Protein AF-A0A7I9VAV8-F1 (afdb_monomer_lite)

Structure (mmCIF, N/CA/C/O backbone):
data_AF-A0A7I9VAV8-F1
#
_entry.id   AF-A0A7I9VAV8-F1
#
loop_
_atom_site.group_PDB
_atom_site.id
_atom_site.type_symbol
_atom_site.label_atom_id
_atom_site.label_alt_id
_atom_site.label_comp_id
_atom_site.label_asym_id
_atom_site.label_entity_id
_atom_site.label_seq_id
_atom_site.pdbx_PDB_ins_code
_atom_site.Cartn_x
_atom_site.Cartn_y
_atom_site.Cartn_z
_atom_site.occupancy
_atom_site.B_iso_or_equiv
_atom_site.auth_seq_id
_atom_site.auth_comp_id
_atom_site.auth_asym_id
_atom_site.auth_atom_id
_atom_site.pdbx_PDB_model_num
ATOM 1 N N . MET A 1 1 ? 20.285 -33.488 -11.663 1.00 39.78 1 MET A N 1
ATOM 2 C CA . MET A 1 1 ? 19.456 -32.292 -11.913 1.00 39.78 1 MET A CA 1
ATOM 3 C C . MET A 1 1 ? 19.301 -31.573 -10.593 1.00 39.78 1 MET A C 1
ATOM 5 O O . MET A 1 1 ? 18.679 -32.117 -9.692 1.00 39.78 1 MET A O 1
ATOM 9 N N . LEU A 1 2 ? 19.959 -30.426 -10.446 1.00 40.22 2 LEU A N 1
ATOM 10 C CA . LEU A 1 2 ? 19.771 -29.548 -9.295 1.00 40.22 2 LEU A CA 1
ATOM 11 C C . LEU A 1 2 ? 18.326 -29.048 -9.349 1.00 40.22 2 LEU A C 1
ATOM 13 O O . LEU A 1 2 ? 17.912 -28.516 -10.379 1.00 40.22 2 LEU A O 1
ATOM 17 N N . GLY A 1 3 ? 17.548 -29.311 -8.298 1.00 41.34 3 GLY A N 1
ATOM 18 C CA . GLY A 1 3 ? 16.168 -28.849 -8.208 1.00 41.34 3 GLY A CA 1
ATOM 19 C C . GLY A 1 3 ? 16.139 -27.341 -8.406 1.00 41.34 3 GLY A C 1
ATOM 20 O O . GLY A 1 3 ? 16.830 -26.613 -7.695 1.00 41.34 3 GLY A O 1
ATOM 21 N N . VAL A 1 4 ? 15.397 -26.879 -9.412 1.00 50.69 4 VAL A N 1
ATOM 22 C CA . VAL A 1 4 ? 15.149 -25.452 -9.609 1.00 50.69 4 VAL A CA 1
ATOM 23 C C . VAL A 1 4 ? 14.494 -24.962 -8.326 1.00 50.69 4 VAL A C 1
ATOM 25 O O . VAL A 1 4 ? 13.396 -25.401 -7.984 1.00 50.69 4 VAL A O 1
ATOM 28 N N . ASN A 1 5 ? 15.208 -24.130 -7.571 1.00 52.41 5 ASN A N 1
ATOM 29 C CA . ASN A 1 5 ? 14.697 -23.571 -6.333 1.00 52.41 5 ASN A CA 1
ATOM 30 C C . ASN A 1 5 ? 13.561 -22.617 -6.716 1.00 52.41 5 ASN A C 1
ATOM 32 O O . ASN A 1 5 ? 13.795 -21.511 -7.194 1.00 52.41 5 ASN A O 1
ATOM 36 N N . ASN A 1 6 ? 12.330 -23.112 -6.623 1.00 68.94 6 ASN A N 1
ATOM 37 C CA . ASN A 1 6 ? 11.147 -22.505 -7.230 1.00 68.94 6 ASN A CA 1
ATOM 38 C C . ASN A 1 6 ? 10.521 -21.429 -6.321 1.00 68.94 6 ASN A C 1
ATOM 40 O O . ASN A 1 6 ? 9.315 -21.195 -6.383 1.00 68.94 6 ASN A O 1
ATOM 44 N N . THR A 1 7 ? 11.323 -20.819 -5.442 1.00 84.31 7 THR A N 1
ATOM 45 C CA . THR A 1 7 ? 10.867 -19.807 -4.486 1.00 84.31 7 THR A CA 1
ATOM 46 C C . THR A 1 7 ? 10.722 -18.457 -5.177 1.00 84.31 7 THR A C 1
ATOM 48 O O . THR A 1 7 ? 11.641 -17.953 -5.835 1.00 84.31 7 THR A O 1
ATOM 51 N N . ARG A 1 8 ? 9.540 -17.859 -5.046 1.00 89.88 8 ARG A N 1
ATOM 52 C CA . ARG A 1 8 ? 9.197 -16.574 -5.656 1.00 89.88 8 ARG A CA 1
ATOM 53 C C . ARG A 1 8 ? 9.474 -15.434 -4.677 1.00 89.88 8 ARG A C 1
ATOM 55 O O . ARG A 1 8 ? 9.148 -15.536 -3.497 1.00 89.88 8 ARG A O 1
ATOM 62 N N . ALA A 1 9 ? 10.071 -14.353 -5.178 1.00 93.19 9 ALA A N 1
ATOM 63 C CA . ALA A 1 9 ? 10.292 -13.139 -4.400 1.00 93.19 9 ALA A CA 1
ATOM 64 C C . ALA A 1 9 ? 8.966 -12.533 -3.925 1.00 93.19 9 ALA A C 1
ATOM 66 O O . ALA A 1 9 ? 7.959 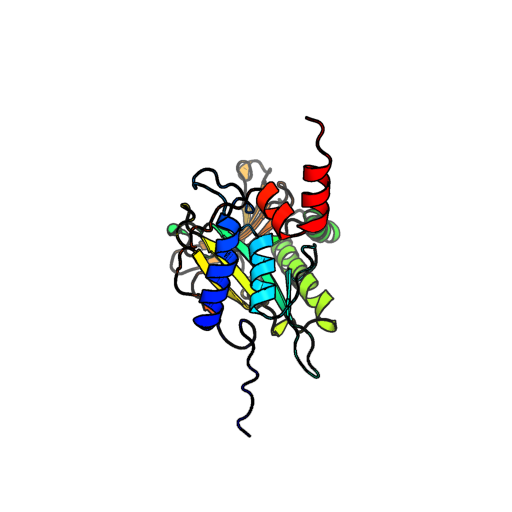-12.634 -4.628 1.00 93.19 9 ALA A O 1
ATOM 67 N N . VAL A 1 10 ? 8.985 -11.916 -2.742 1.00 94.12 10 VAL A N 1
ATOM 68 C CA . VAL A 1 10 ? 7.845 -11.356 -1.992 1.00 94.12 10 VAL A CA 1
ATOM 69 C C . VAL A 1 10 ? 6.824 -12.414 -1.530 1.00 94.12 10 VAL A C 1
ATOM 71 O O . VAL A 1 10 ? 6.307 -12.304 -0.426 1.00 94.12 10 VAL A O 1
ATOM 74 N N . ARG A 1 11 ? 6.588 -13.480 -2.302 1.00 94.31 11 ARG A N 1
ATOM 75 C CA . ARG A 1 11 ? 5.691 -14.592 -1.951 1.00 94.31 11 ARG A CA 1
ATOM 76 C C . ARG A 1 11 ? 6.291 -15.558 -0.925 1.00 94.31 11 ARG A C 1
ATOM 78 O O . ARG A 1 11 ? 5.737 -15.735 0.153 1.00 94.31 11 ARG A O 1
ATOM 85 N N . ASP A 1 12 ? 7.392 -16.216 -1.296 1.00 92.94 12 ASP A N 1
ATOM 86 C CA . ASP A 1 12 ? 7.994 -17.323 -0.533 1.00 92.94 12 ASP A CA 1
ATOM 87 C C . ASP A 1 12 ? 9.310 -16.910 0.148 1.00 92.94 12 ASP A C 1
ATOM 89 O O . ASP A 1 12 ? 9.839 -17.629 0.994 1.00 92.94 12 ASP A O 1
ATOM 93 N N . ARG A 1 13 ? 9.886 -15.781 -0.280 1.00 94.94 13 ARG A N 1
ATOM 94 C CA . ARG A 1 13 ? 11.134 -15.216 0.238 1.00 94.94 13 ARG A CA 1
ATOM 95 C C . ARG A 1 13 ? 11.182 -13.711 0.017 1.00 94.94 13 ARG A C 1
ATOM 97 O O . ARG A 1 13 ? 10.512 -13.179 -0.862 1.00 94.94 13 ARG A O 1
ATOM 104 N N . GLU A 1 14 ? 12.073 -13.056 0.738 1.00 96.12 14 GLU A N 1
ATOM 105 C CA . GLU A 1 14 ? 12.418 -11.647 0.565 1.00 96.12 14 GLU A CA 1
ATOM 106 C C . GLU A 1 14 ? 12.980 -11.355 -0.841 1.00 96.12 14 GLU A C 1
ATOM 108 O O . GLU A 1 14 ? 13.461 -12.260 -1.546 1.00 96.12 14 GLU A O 1
ATOM 113 N N . LEU A 1 15 ? 12.941 -10.080 -1.250 1.00 95.69 15 LEU A N 1
ATOM 114 C CA . LEU A 1 15 ? 13.676 -9.634 -2.436 1.00 95.69 15 LEU A CA 1
ATOM 115 C C . LEU A 1 15 ? 15.175 -9.779 -2.170 1.00 95.69 15 LEU A C 1
ATOM 117 O O . LEU A 1 15 ? 15.694 -9.315 -1.156 1.00 95.69 15 LEU A O 1
ATOM 121 N N . ASN A 1 16 ? 15.887 -10.403 -3.102 1.00 95.38 16 ASN A N 1
ATOM 122 C CA . ASN A 1 16 ? 17.339 -10.493 -3.015 1.00 95.38 16 ASN A CA 1
ATOM 123 C C . ASN A 1 16 ? 18.003 -9.171 -3.467 1.00 95.38 16 ASN A C 1
ATOM 125 O O . ASN A 1 16 ? 17.346 -8.328 -4.086 1.00 95.38 16 ASN A O 1
ATOM 129 N N . PRO A 1 17 ? 19.315 -8.979 -3.224 1.00 96.06 17 PRO A N 1
ATOM 130 C CA . PRO A 1 17 ? 20.002 -7.738 -3.589 1.00 96.06 17 PRO A CA 1
ATOM 131 C C . PRO A 1 17 ? 19.895 -7.361 -5.074 1.00 96.06 17 PRO A C 1
ATOM 133 O O . PRO A 1 17 ? 19.788 -6.185 -5.402 1.00 96.06 17 PRO A O 1
ATOM 136 N N . THR A 1 18 ? 19.878 -8.339 -5.985 1.00 96.50 18 THR A N 1
ATOM 137 C CA . THR A 1 18 ? 19.719 -8.081 -7.425 1.00 96.50 18 THR A CA 1
ATOM 138 C C . THR A 1 18 ? 18.311 -7.599 -7.768 1.00 96.50 18 THR A C 1
ATOM 140 O O . THR A 1 18 ? 18.150 -6.733 -8.622 1.00 96.50 18 THR A O 1
ATOM 143 N N . GLU A 1 19 ? 17.282 -8.146 -7.125 1.00 97.38 19 GLU A N 1
ATOM 144 C CA . GLU A 1 19 ? 15.891 -7.722 -7.316 1.00 97.38 19 GLU A CA 1
ATOM 145 C C . GLU A 1 19 ? 15.642 -6.329 -6.726 1.00 97.38 19 GLU A C 1
ATOM 147 O O . GLU A 1 19 ? 14.972 -5.519 -7.365 1.00 97.38 19 GLU A O 1
ATOM 152 N N . ILE A 1 20 ? 16.244 -6.021 -5.570 1.00 97.88 20 ILE A N 1
ATOM 153 C CA . ILE A 1 20 ? 16.234 -4.670 -4.991 1.00 97.88 20 ILE A CA 1
ATOM 154 C C . ILE A 1 20 ? 16.923 -3.683 -5.937 1.00 97.88 20 ILE A C 1
ATOM 156 O O . ILE A 1 20 ? 16.356 -2.636 -6.235 1.00 97.88 20 ILE A O 1
ATOM 160 N N . GLU A 1 21 ? 18.103 -4.022 -6.463 1.00 98.12 21 GLU A N 1
ATOM 161 C CA . GLU A 1 21 ? 18.827 -3.138 -7.382 1.00 98.12 21 GLU A CA 1
ATOM 16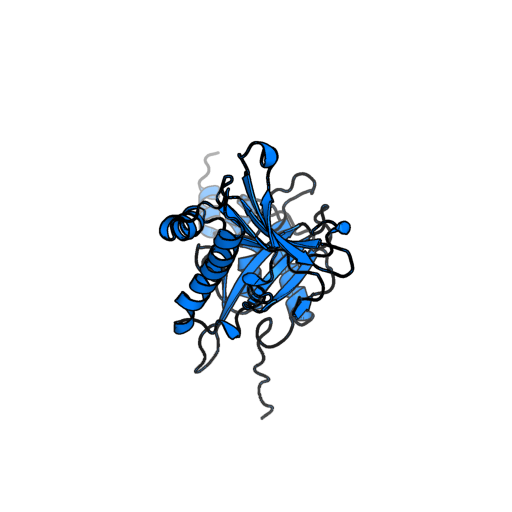2 C C . GLU A 1 21 ? 18.054 -2.910 -8.687 1.00 98.12 21 GLU A C 1
ATOM 164 O O . GLU A 1 21 ? 17.967 -1.784 -9.176 1.00 98.12 21 GLU A O 1
ATOM 169 N N . ARG A 1 22 ? 17.404 -3.949 -9.225 1.00 98.12 22 ARG A N 1
ATOM 170 C CA . ARG A 1 22 ? 16.496 -3.802 -10.373 1.00 98.12 22 ARG A CA 1
ATOM 171 C C . ARG A 1 22 ? 15.341 -2.864 -10.055 1.00 98.12 22 ARG A C 1
ATOM 173 O O . ARG A 1 22 ? 15.057 -1.978 -10.855 1.00 98.12 22 ARG A O 1
ATOM 180 N N . MET A 1 23 ? 14.694 -3.041 -8.904 1.00 98.06 23 MET A N 1
ATOM 181 C CA . MET A 1 23 ? 13.608 -2.165 -8.471 1.00 98.06 23 MET A CA 1
ATOM 182 C C . MET A 1 23 ? 14.087 -0.715 -8.349 1.00 98.06 23 MET A C 1
ATOM 184 O O . MET A 1 23 ? 13.435 0.181 -8.874 1.00 98.06 23 MET A O 1
ATOM 188 N N . ARG A 1 24 ? 15.252 -0.485 -7.735 1.00 98.38 24 ARG A N 1
ATOM 189 C CA . ARG A 1 24 ? 15.863 0.841 -7.579 1.00 98.38 24 ARG A CA 1
ATOM 190 C C . ARG A 1 24 ? 16.118 1.518 -8.924 1.00 98.38 24 ARG A C 1
ATOM 192 O O . ARG A 1 24 ? 15.703 2.659 -9.116 1.00 98.38 24 ARG A O 1
ATOM 199 N N . LEU A 1 25 ? 16.758 0.825 -9.865 1.00 98.31 25 LEU A N 1
ATOM 200 C CA . LEU A 1 25 ? 17.061 1.375 -11.191 1.00 98.31 25 LEU A CA 1
ATOM 201 C C . LEU A 1 25 ? 15.790 1.652 -12.002 1.00 98.31 25 LEU A C 1
ATOM 203 O O . LEU A 1 25 ? 15.677 2.711 -12.611 1.00 98.31 25 LEU A O 1
ATOM 207 N N . LEU A 1 26 ? 14.807 0.751 -11.955 1.00 98.25 26 LEU A N 1
ATOM 208 C CA . LEU A 1 26 ? 13.518 0.942 -12.621 1.00 98.25 26 LEU A CA 1
ATOM 209 C C . LEU A 1 26 ? 12.713 2.097 -12.005 1.00 98.25 26 LEU A C 1
ATOM 211 O O . LEU A 1 26 ? 12.140 2.896 -12.730 1.00 98.25 26 LEU A O 1
ATOM 215 N N . LEU A 1 27 ? 12.698 2.248 -10.678 1.00 98.12 27 LEU A N 1
ATOM 216 C CA . LEU A 1 27 ? 12.077 3.410 -10.027 1.00 98.12 27 LEU A CA 1
ATOM 217 C C . LEU A 1 27 ? 12.796 4.718 -10.391 1.00 98.12 27 LEU A C 1
ATOM 219 O O . LEU A 1 27 ? 12.162 5.768 -10.502 1.00 98.12 27 LEU A O 1
ATOM 223 N N . SER A 1 28 ? 14.111 4.658 -10.604 1.00 97.44 28 SER A N 1
ATOM 224 C CA . SER A 1 28 ? 14.921 5.822 -10.974 1.00 97.44 28 SER A CA 1
ATOM 225 C C . SER A 1 28 ? 14.573 6.363 -12.362 1.00 97.44 28 SER A C 1
ATOM 227 O O . SER A 1 28 ? 14.759 7.554 -12.600 1.00 97.44 28 SER A O 1
ATOM 229 N N . THR A 1 29 ? 13.997 5.555 -13.264 1.00 95.69 29 THR A N 1
ATOM 230 C CA . THR A 1 29 ? 13.600 6.044 -14.597 1.00 95.69 29 THR A CA 1
ATOM 231 C C . THR A 1 29 ? 12.517 7.113 -14.521 1.00 95.69 29 THR A C 1
ATOM 233 O O . THR A 1 29 ? 12.459 7.967 -15.391 1.00 95.69 29 THR A O 1
ATOM 236 N N . PHE A 1 30 ? 11.706 7.144 -13.458 1.00 95.25 30 PHE A N 1
ATOM 237 C CA . PHE A 1 30 ? 10.705 8.196 -13.245 1.00 95.25 30 PHE A CA 1
ATOM 238 C C . PHE A 1 30 ? 11.308 9.543 -12.833 1.00 95.25 30 PHE A C 1
ATOM 240 O O . PHE A 1 30 ? 10.568 10.514 -12.664 1.00 95.25 30 PHE A O 1
ATOM 247 N N . ARG A 1 31 ? 12.634 9.631 -12.672 1.00 93.94 31 ARG A N 1
ATOM 248 C CA . ARG A 1 31 ? 13.361 10.887 -12.441 1.00 93.94 31 ARG A CA 1
ATOM 249 C C . ARG A 1 31 ? 13.746 11.614 -13.736 1.00 93.94 31 ARG A C 1
ATOM 251 O O . ARG A 1 31 ? 14.297 12.705 -13.663 1.00 93.94 31 ARG A O 1
ATOM 258 N N . ASP A 1 32 ? 13.393 11.060 -14.898 1.00 91.12 32 ASP A N 1
ATOM 259 C CA . ASP A 1 32 ? 13.638 11.618 -16.240 1.00 91.12 32 ASP A CA 1
ATOM 260 C C . ASP A 1 32 ? 12.668 12.748 -16.657 1.00 91.12 32 ASP A C 1
ATOM 262 O O . ASP A 1 32 ? 12.706 13.206 -17.799 1.00 91.12 32 ASP A O 1
ATOM 266 N N . GLY A 1 33 ? 11.758 13.170 -15.772 1.00 88.75 33 GLY A N 1
ATOM 267 C CA . GLY A 1 33 ? 10.671 14.110 -16.064 1.00 88.75 33 GLY A CA 1
ATOM 268 C C . GLY A 1 33 ? 9.296 13.466 -16.293 1.00 88.75 33 GLY A C 1
ATOM 269 O O . GLY A 1 33 ? 8.306 14.194 -16.359 1.00 88.75 33 GLY A O 1
ATOM 270 N N . SER A 1 34 ? 9.201 12.134 -16.391 1.00 89.81 34 SER A N 1
ATOM 271 C CA . SER A 1 34 ? 7.931 11.407 -16.587 1.00 89.81 34 SER A CA 1
ATOM 272 C C . SER A 1 34 ? 7.167 11.077 -15.308 1.00 89.81 34 SER A C 1
ATOM 274 O O . SER A 1 34 ? 5.982 10.752 -15.374 1.00 89.81 34 SER A O 1
ATOM 276 N N . GLY A 1 35 ? 7.833 11.134 -14.155 1.00 93.25 35 GLY A N 1
ATOM 277 C CA . GLY A 1 35 ? 7.213 10.879 -12.860 1.00 93.25 35 GLY A CA 1
ATOM 278 C C . GLY A 1 35 ? 6.337 12.033 -12.361 1.00 93.25 35 GLY A C 1
ATOM 279 O O . GLY A 1 35 ? 6.141 13.055 -13.022 1.00 93.25 35 GLY A O 1
ATOM 280 N N . GLN A 1 36 ? 5.852 11.909 -11.127 1.00 94.62 36 GLN A N 1
ATOM 281 C CA . GLN A 1 36 ? 5.128 12.988 -10.461 1.00 94.62 36 GLN A CA 1
ATOM 282 C C . GLN A 1 36 ? 6.057 14.140 -10.070 1.00 94.62 36 GLN A C 1
ATOM 284 O O . GLN A 1 36 ? 7.207 13.945 -9.668 1.00 94.62 36 GLN A O 1
ATOM 289 N N . ARG A 1 37 ? 5.527 15.365 -10.126 1.00 93.12 37 ARG A N 1
ATOM 290 C CA . ARG A 1 37 ? 6.213 16.549 -9.598 1.00 93.12 37 ARG A CA 1
ATOM 291 C C . ARG A 1 37 ? 6.041 16.624 -8.089 1.00 93.12 37 ARG A C 1
ATOM 293 O O . ARG A 1 37 ? 4.919 16.693 -7.590 1.00 93.12 37 ARG A O 1
ATOM 300 N N . VAL A 1 38 ? 7.156 16.705 -7.375 1.00 91.44 38 VAL A N 1
ATOM 301 C CA . VAL A 1 38 ? 7.180 16.851 -5.918 1.00 91.44 38 VAL A CA 1
ATOM 302 C C . VAL A 1 38 ? 7.705 18.241 -5.577 1.00 91.44 38 VAL A C 1
ATOM 304 O O . VAL A 1 38 ? 8.780 18.631 -6.010 1.00 91.44 38 VAL A O 1
ATOM 307 N N . LYS A 1 39 ? 6.950 19.005 -4.778 1.00 85.75 39 LYS A N 1
ATOM 308 C CA . LYS A 1 39 ? 7.203 20.439 -4.523 1.00 85.75 39 LYS A CA 1
ATOM 309 C C . LYS A 1 39 ? 8.625 20.774 -4.037 1.00 85.75 39 LYS A C 1
ATOM 311 O O . LYS A 1 39 ? 9.091 21.880 -4.282 1.00 85.75 39 LYS A O 1
ATOM 316 N N . ASN A 1 40 ? 9.277 19.852 -3.330 1.00 83.50 40 ASN A N 1
ATOM 317 C CA . ASN A 1 40 ? 10.564 20.079 -2.661 1.00 83.50 40 ASN A CA 1
ATOM 318 C C . ASN A 1 40 ? 11.715 19.265 -3.272 1.00 83.50 40 ASN A C 1
ATOM 320 O O . ASN A 1 40 ? 12.732 19.065 -2.615 1.00 83.50 40 ASN A O 1
ATOM 324 N N . VAL A 1 41 ? 11.536 18.756 -4.488 1.00 86.88 41 VAL A N 1
ATOM 325 C CA . VAL A 1 41 ? 12.514 17.922 -5.185 1.00 86.88 41 VAL A CA 1
ATOM 326 C C . VAL A 1 41 ? 12.751 18.534 -6.554 1.00 86.88 41 VAL A C 1
ATOM 328 O O . VAL A 1 41 ? 11.798 18.929 -7.223 1.00 86.88 41 VAL A O 1
ATOM 331 N N . ASP A 1 42 ? 14.014 18.613 -6.965 1.00 84.38 42 ASP A N 1
ATOM 332 C CA . ASP A 1 42 ? 14.344 18.974 -8.339 1.00 84.38 42 ASP A CA 1
ATOM 333 C C . ASP A 1 42 ? 14.127 17.766 -9.266 1.00 84.38 42 ASP A C 1
ATOM 335 O O . ASP A 1 42 ? 14.627 16.666 -9.006 1.00 84.38 42 ASP A O 1
ATOM 339 N N . GLY A 1 43 ? 13.341 17.969 -10.322 1.00 86.31 43 GLY A N 1
ATOM 340 C CA . GLY A 1 43 ? 12.876 16.916 -11.223 1.00 86.31 43 GLY A CA 1
ATOM 341 C C . GLY A 1 43 ? 11.583 16.219 -10.777 1.00 86.31 43 GLY A C 1
ATOM 342 O O . GLY A 1 43 ? 10.732 16.782 -10.083 1.00 86.31 43 GLY A O 1
ATOM 343 N N . SER A 1 44 ? 11.402 14.988 -11.249 1.00 93.38 44 SER A N 1
ATOM 344 C CA . SER A 1 44 ? 10.240 14.144 -10.958 1.00 93.38 44 SER A CA 1
ATOM 345 C C . SER A 1 44 ? 10.615 12.943 -10.091 1.00 93.38 44 SER A C 1
ATOM 347 O O . SER A 1 44 ? 11.787 12.598 -9.955 1.00 93.38 44 SER A O 1
ATOM 349 N N . MET A 1 45 ? 9.611 12.310 -9.490 1.00 95.88 45 MET A N 1
ATOM 350 C CA . MET A 1 45 ? 9.748 11.108 -8.662 1.00 95.88 45 MET A CA 1
ATOM 351 C C . MET A 1 45 ? 8.741 10.038 -9.098 1.00 95.88 45 MET A C 1
ATOM 353 O O . MET A 1 45 ? 7.726 10.386 -9.705 1.00 95.88 45 MET A O 1
ATOM 357 N N . PRO A 1 46 ? 8.965 8.746 -8.796 1.00 96.31 46 PRO A N 1
ATOM 358 C CA . PRO A 1 46 ? 7.943 7.729 -9.018 1.00 96.31 46 PRO A CA 1
ATOM 359 C C . PRO A 1 46 ? 6.672 8.055 -8.226 1.00 96.31 46 PRO A C 1
ATOM 361 O O . PRO A 1 46 ? 6.727 8.597 -7.119 1.00 96.31 46 PRO A O 1
ATOM 364 N N . ASP A 1 47 ? 5.520 7.732 -8.800 1.00 95.25 47 ASP A N 1
ATOM 365 C CA . ASP A 1 47 ? 4.234 7.700 -8.109 1.00 95.25 47 ASP A CA 1
ATOM 366 C C . ASP A 1 47 ? 3.799 6.260 -7.819 1.00 95.25 47 ASP A C 1
ATOM 368 O O . ASP A 1 47 ? 4.556 5.307 -8.025 1.00 95.25 47 ASP A O 1
ATOM 372 N N . TYR A 1 48 ? 2.588 6.098 -7.285 1.00 93.50 48 TYR A N 1
ATOM 373 C CA . TYR A 1 48 ? 2.067 4.778 -6.937 1.00 93.50 48 TYR A CA 1
ATOM 374 C C . TYR A 1 48 ? 1.915 3.875 -8.174 1.00 93.50 48 TYR A C 1
ATOM 376 O O . TYR A 1 48 ? 2.259 2.700 -8.090 1.00 93.50 48 TYR A O 1
ATOM 384 N N . LEU A 1 49 ? 1.525 4.421 -9.335 1.00 95.00 49 LEU A N 1
ATOM 385 C CA . LEU A 1 49 ? 1.454 3.668 -10.595 1.00 95.00 49 LEU A CA 1
ATOM 386 C C . LEU A 1 49 ? 2.847 3.253 -11.075 1.00 95.00 49 LEU A C 1
ATOM 388 O O . LEU A 1 49 ? 3.052 2.123 -11.517 1.00 95.00 49 LEU A O 1
ATOM 392 N N . GLY A 1 50 ? 3.831 4.146 -10.955 1.00 96.38 50 GLY A N 1
ATOM 393 C CA . GLY A 1 50 ? 5.229 3.825 -11.206 1.00 96.38 50 GLY A CA 1
ATOM 394 C C . GLY A 1 50 ? 5.698 2.661 -10.337 1.00 96.38 50 GLY A C 1
ATOM 395 O O . GLY A 1 50 ? 6.296 1.715 -10.846 1.00 96.38 50 GLY A O 1
ATOM 396 N N . PHE A 1 51 ? 5.358 2.668 -9.048 1.00 97.31 51 PHE A N 1
ATOM 397 C CA . PHE A 1 51 ? 5.687 1.566 -8.149 1.00 97.31 51 PHE A CA 1
ATOM 398 C C . PHE A 1 51 ? 5.009 0.244 -8.549 1.00 97.31 51 PHE A C 1
ATOM 400 O O . PHE A 1 51 ? 5.674 -0.791 -8.580 1.00 97.31 51 PHE A O 1
ATOM 407 N N . GLU A 1 52 ? 3.729 0.260 -8.920 1.00 97.44 52 GLU A N 1
ATOM 408 C CA . GLU A 1 52 ? 3.014 -0.925 -9.420 1.00 97.44 52 GLU A CA 1
ATOM 409 C C . GLU A 1 52 ? 3.685 -1.524 -10.663 1.00 97.44 52 GLU A C 1
ATOM 411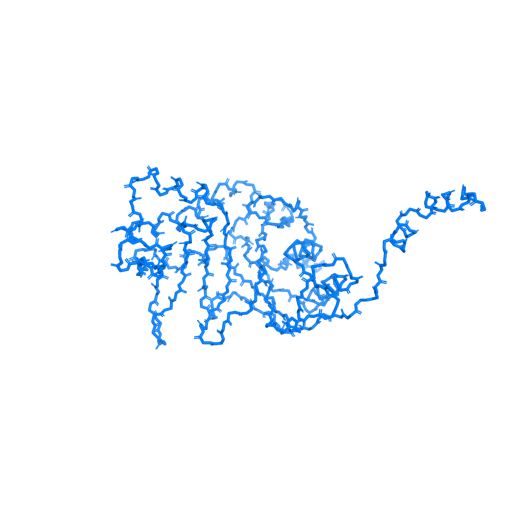 O O . GLU A 1 52 ? 3.963 -2.725 -10.704 1.00 97.44 52 GLU A O 1
ATOM 416 N N . ARG A 1 53 ? 4.015 -0.684 -11.654 1.00 97.50 53 ARG A N 1
ATOM 417 C CA . ARG A 1 53 ? 4.705 -1.102 -12.886 1.00 97.50 53 ARG A CA 1
ATOM 418 C C . ARG A 1 53 ? 6.041 -1.766 -12.588 1.00 97.50 53 ARG A C 1
ATOM 420 O O . ARG A 1 53 ? 6.335 -2.838 -13.117 1.00 97.50 53 ARG A O 1
ATOM 427 N N . VAL A 1 54 ? 6.848 -1.148 -11.727 1.00 98.06 54 VAL A N 1
ATOM 428 C CA . VAL A 1 54 ? 8.159 -1.693 -11.362 1.00 98.06 54 VAL A CA 1
ATOM 429 C C . VAL A 1 54 ? 8.017 -3.013 -10.615 1.00 98.06 54 VAL A C 1
ATOM 431 O O . VAL A 1 54 ? 8.723 -3.970 -10.938 1.00 98.06 54 VAL A O 1
ATOM 434 N N . THR A 1 55 ? 7.089 -3.102 -9.662 1.00 98.12 55 THR A N 1
ATOM 435 C CA . THR A 1 55 ? 6.816 -4.350 -8.943 1.00 98.12 55 THR A CA 1
ATOM 436 C C . THR A 1 55 ? 6.379 -5.456 -9.901 1.00 98.12 55 THR A C 1
ATOM 438 O O . THR A 1 55 ? 6.903 -6.567 -9.814 1.00 98.12 55 THR A O 1
ATOM 441 N N . ALA A 1 56 ? 5.506 -5.165 -10.870 1.00 97.62 56 ALA A N 1
ATOM 442 C CA . ALA 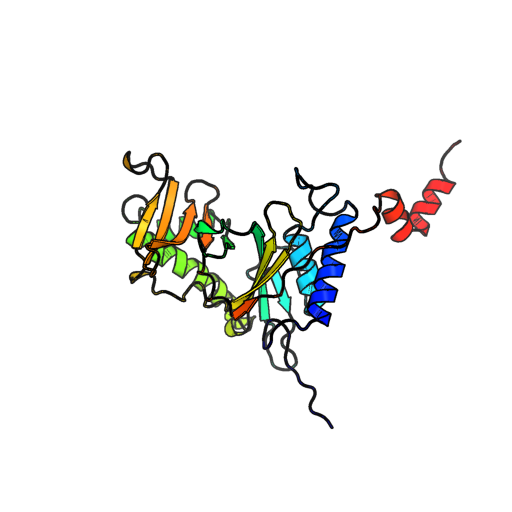A 1 56 ? 5.117 -6.130 -11.897 1.00 97.62 56 ALA A CA 1
ATOM 443 C C . ALA A 1 56 ? 6.328 -6.647 -12.688 1.00 97.62 56 ALA A C 1
ATOM 445 O O . ALA A 1 56 ? 6.500 -7.859 -12.813 1.00 97.62 56 ALA A O 1
ATOM 446 N N . ILE A 1 57 ? 7.217 -5.759 -13.145 1.00 97.50 57 ILE A N 1
ATOM 447 C CA . ILE A 1 57 ? 8.429 -6.146 -13.885 1.00 97.50 57 ILE A CA 1
ATOM 448 C C . ILE A 1 57 ? 9.343 -7.034 -13.030 1.00 97.50 57 ILE A C 1
ATOM 450 O O . ILE A 1 57 ? 9.783 -8.089 -13.488 1.00 97.50 57 ILE A O 1
ATOM 454 N N . VAL A 1 58 ? 9.624 -6.636 -11.785 1.00 97.44 58 VAL A N 1
ATOM 455 C CA . VAL A 1 58 ? 10.545 -7.366 -10.894 1.00 97.44 58 VAL A CA 1
ATOM 456 C C . VAL A 1 58 ? 10.015 -8.758 -10.553 1.00 97.44 58 VAL A C 1
ATOM 458 O O . VAL A 1 58 ? 10.793 -9.710 -10.488 1.00 97.44 58 VAL A O 1
ATOM 461 N N . LEU A 1 59 ? 8.700 -8.898 -10.385 1.00 96.06 59 LEU A N 1
ATOM 462 C CA . LEU A 1 59 ? 8.062 -10.174 -10.060 1.00 96.06 59 LEU A CA 1
ATOM 463 C C . LEU A 1 59 ? 7.727 -11.027 -11.295 1.00 96.06 59 LEU A C 1
ATOM 465 O O . LEU A 1 59 ? 7.265 -12.160 -11.145 1.00 96.06 59 LEU A O 1
ATOM 469 N N . GLY A 1 60 ? 7.957 -10.513 -12.510 1.00 95.75 60 GLY A N 1
ATOM 470 C CA . GLY A 1 60 ? 7.522 -11.161 -13.751 1.00 95.75 60 GLY A CA 1
ATOM 471 C C . GLY A 1 60 ? 5.997 -11.293 -13.842 1.00 95.75 60 GLY A C 1
ATOM 472 O O . GLY A 1 60 ? 5.492 -12.285 -14.366 1.00 95.75 60 GLY A O 1
ATOM 473 N N . GLY A 1 61 ? 5.282 -10.337 -13.254 1.00 95.19 61 GLY A N 1
ATOM 474 C CA . GLY A 1 61 ? 3.831 -10.233 -13.242 1.00 95.19 61 GLY A CA 1
ATOM 475 C C . GLY A 1 61 ? 3.307 -9.156 -14.187 1.00 95.19 61 GLY A C 1
ATOM 476 O O . GLY A 1 61 ? 4.014 -8.646 -15.056 1.00 95.19 61 GLY A O 1
ATOM 477 N N . THR A 1 62 ? 2.045 -8.796 -13.991 1.00 95.38 62 THR A N 1
ATOM 478 C CA . THR A 1 62 ? 1.341 -7.767 -14.761 1.00 95.38 62 THR A CA 1
ATOM 479 C C . THR A 1 62 ? 0.634 -6.796 -13.826 1.00 95.38 62 THR A C 1
ATOM 481 O O . THR A 1 62 ? 0.097 -7.208 -12.799 1.00 95.38 62 THR A O 1
ATOM 484 N N . THR A 1 63 ? 0.583 -5.525 -14.213 1.00 93.88 63 THR A N 1
ATOM 485 C CA . THR A 1 63 ? -0.350 -4.538 -13.659 1.00 93.88 63 THR A CA 1
ATOM 486 C C . THR A 1 63 ? -1.272 -4.071 -14.778 1.00 93.88 63 THR A C 1
ATOM 488 O O . THR A 1 63 ? -0.852 -3.964 -15.929 1.00 93.88 63 THR A O 1
ATOM 491 N N . ASN A 1 64 ? -2.531 -3.820 -14.432 1.00 78.69 64 ASN A N 1
ATOM 492 C CA . ASN A 1 64 ? -3.514 -3.231 -15.338 1.00 78.69 64 ASN A CA 1
ATOM 493 C C . ASN A 1 64 ? -3.834 -1.781 -14.954 1.00 78.69 64 ASN A C 1
ATOM 495 O O . ASN A 1 64 ? -4.777 -1.224 -15.513 1.00 78.69 64 ASN A O 1
ATOM 499 N N . GLU A 1 65 ? -3.134 -1.217 -13.957 1.00 81.00 65 GLU A N 1
ATOM 500 C CA . GLU A 1 65 ? -3.314 0.162 -13.469 1.00 81.00 65 GLU A CA 1
ATOM 501 C C . GLU A 1 65 ? -4.793 0.524 -13.259 1.00 81.00 65 GLU A C 1
ATOM 503 O O . GLU A 1 65 ? -5.298 1.574 -13.662 1.00 81.00 65 GLU A O 1
ATOM 508 N N . SER A 1 66 ? -5.538 -0.422 -12.695 1.00 74.88 66 SER A N 1
ATOM 509 C CA . SER A 1 66 ? -6.991 -0.369 -12.587 1.00 74.88 66 SER A CA 1
ATOM 510 C C . SER A 1 66 ? -7.433 -0.766 -11.188 1.00 74.88 66 SER A C 1
ATOM 512 O O . SER A 1 66 ? -6.662 -1.282 -10.388 1.00 74.88 66 SER A O 1
ATOM 514 N N . LYS A 1 67 ? -8.703 -0.499 -10.873 1.00 70.94 67 LYS A N 1
ATOM 515 C CA . LYS A 1 67 ? -9.274 -0.648 -9.525 1.00 70.94 67 LYS A CA 1
ATOM 516 C C . LYS A 1 67 ? -9.596 -2.105 -9.160 1.00 70.94 67 LYS A C 1
ATOM 518 O O . LYS A 1 67 ? -10.710 -2.394 -8.719 1.00 70.94 67 LYS A O 1
ATOM 523 N N . HIS A 1 68 ? -8.664 -3.021 -9.394 1.00 83.06 68 HIS A N 1
ATOM 524 C CA . HIS A 1 68 ? -8.767 -4.402 -8.931 1.00 83.06 68 HIS A CA 1
ATOM 525 C C . HIS A 1 68 ? -8.351 -4.522 -7.456 1.00 83.06 68 HIS A C 1
ATOM 527 O O . HIS A 1 68 ? -7.897 -3.559 -6.847 1.00 83.06 68 HIS A O 1
ATOM 533 N N . ILE A 1 69 ? -8.563 -5.700 -6.861 1.00 88.38 69 ILE A N 1
ATOM 534 C CA . ILE A 1 69 ? -8.176 -5.970 -5.465 1.00 88.38 69 ILE A CA 1
ATOM 535 C C . ILE A 1 69 ? -6.654 -5.984 -5.293 1.00 88.38 69 ILE A C 1
ATOM 537 O O . ILE A 1 69 ? -6.146 -5.522 -4.275 1.00 88.38 69 ILE A O 1
ATOM 541 N N . PHE A 1 70 ? -5.940 -6.501 -6.292 1.00 94.00 70 PHE A N 1
ATOM 542 C CA . PHE A 1 70 ? -4.486 -6.505 -6.336 1.00 94.00 70 PHE A CA 1
ATOM 543 C C . PHE A 1 70 ? -3.997 -5.589 -7.447 1.00 94.00 70 PHE A C 1
ATOM 545 O O . PHE A 1 70 ? -4.516 -5.631 -8.565 1.00 94.00 70 PHE A O 1
ATOM 552 N N . ASP A 1 71 ? -2.983 -4.798 -7.121 1.00 95.06 71 ASP A N 1
ATOM 553 C CA . ASP A 1 71 ? -2.396 -3.811 -8.021 1.00 95.06 71 ASP A CA 1
ATOM 554 C C . ASP A 1 71 ? -1.417 -4.489 -9.005 1.00 95.06 71 ASP A C 1
ATOM 556 O O . ASP A 1 71 ? -1.287 -4.096 -10.165 1.00 95.06 71 ASP A O 1
ATOM 560 N N . VAL A 1 72 ? -0.778 -5.580 -8.560 1.00 96.81 72 VAL A N 1
ATOM 561 C CA . VAL A 1 72 ? 0.069 -6.460 -9.375 1.00 96.81 72 VAL A CA 1
ATOM 562 C C . VAL A 1 72 ? -0.376 -7.909 -9.219 1.00 96.81 72 VAL A C 1
ATOM 564 O O . VAL A 1 72 ? -0.643 -8.380 -8.114 1.00 96.81 72 VAL A O 1
ATOM 567 N N . VAL A 1 73 ? -0.396 -8.640 -10.332 1.00 96.75 73 VAL A N 1
ATOM 568 C CA . VAL A 1 73 ? -0.664 -10.079 -10.378 1.00 96.75 73 VAL A CA 1
ATOM 569 C C . VAL A 1 73 ? 0.579 -10.809 -10.857 1.00 96.75 73 VAL A C 1
ATOM 571 O O . VAL A 1 73 ? 1.047 -10.578 -11.971 1.00 96.75 73 VAL A O 1
ATOM 574 N N . ALA A 1 74 ? 1.104 -11.709 -10.032 1.00 95.62 74 ALA A N 1
ATOM 575 C CA . ALA A 1 74 ? 2.257 -12.531 -10.368 1.00 95.62 74 ALA A CA 1
ATOM 576 C C . ALA A 1 74 ? 1.835 -13.990 -10.627 1.00 95.62 74 ALA A C 1
ATOM 578 O O . ALA A 1 74 ? 0.973 -14.535 -9.925 1.00 95.62 74 ALA A O 1
ATOM 579 N N . PRO A 1 75 ? 2.435 -14.664 -11.625 1.00 94.62 75 PRO A N 1
ATOM 580 C CA . PRO A 1 75 ? 2.073 -16.034 -11.959 1.00 94.62 75 PRO A CA 1
ATOM 581 C C . PRO A 1 75 ? 2.448 -17.001 -10.825 1.00 94.62 75 PRO A C 1
ATOM 583 O O . PRO A 1 75 ? 3.560 -16.964 -10.294 1.00 94.62 75 PRO A O 1
ATOM 586 N N . GLY A 1 76 ? 1.536 -17.917 -10.488 1.00 89.62 76 GLY A N 1
ATOM 587 C CA . GLY A 1 76 ? 1.772 -18.958 -9.479 1.00 89.62 76 GLY A CA 1
ATOM 588 C C . GLY A 1 76 ? 2.732 -20.058 -9.943 1.00 89.62 76 GLY A C 1
ATOM 589 O O . GLY A 1 76 ? 3.433 -20.660 -9.130 1.00 89.62 76 GLY A O 1
ATOM 590 N N . GLY A 1 77 ? 2.804 -20.286 -11.257 1.00 86.50 77 GLY A N 1
ATOM 591 C CA . GLY A 1 77 ? 3.475 -21.434 -11.868 1.00 86.50 77 GLY A CA 1
ATOM 592 C C . GLY A 1 77 ? 2.498 -22.575 -12.185 1.00 86.50 77 GLY A C 1
ATOM 593 O O . GLY A 1 77 ? 1.291 -22.408 -12.015 1.00 86.50 77 GLY A O 1
ATOM 594 N N . PRO A 1 78 ? 3.003 -23.723 -12.673 1.00 86.00 78 PRO A N 1
ATOM 595 C CA . PRO A 1 78 ? 2.168 -24.880 -12.984 1.00 86.00 78 PRO A CA 1
ATOM 596 C C . PRO A 1 78 ? 1.328 -25.310 -11.775 1.00 86.00 78 PRO A C 1
ATOM 598 O O . PRO A 1 78 ? 1.849 -25.390 -10.662 1.00 86.00 78 PRO A O 1
ATOM 601 N N . ASP A 1 79 ? 0.039 -25.553 -12.013 1.00 88.12 79 ASP A N 1
ATOM 602 C CA . ASP A 1 79 ? -0.940 -26.043 -11.031 1.00 88.12 79 ASP A CA 1
ATOM 603 C C . ASP A 1 79 ? -1.135 -25.158 -9.784 1.00 88.12 79 ASP A C 1
ATOM 605 O O . ASP A 1 79 ? -1.646 -25.614 -8.760 1.00 88.12 79 ASP A O 1
ATOM 609 N N . ARG A 1 80 ? -0.752 -23.876 -9.854 1.00 91.25 80 ARG A N 1
ATOM 610 C CA . ARG A 1 80 ? -0.951 -22.897 -8.778 1.00 91.25 80 ARG A CA 1
ATOM 611 C C . ARG A 1 80 ? -1.719 -21.688 -9.284 1.00 91.25 80 ARG A C 1
ATOM 613 O O . ARG A 1 80 ? -1.429 -21.166 -10.361 1.00 91.25 80 ARG A O 1
ATOM 620 N N . LEU A 1 81 ? -2.650 -21.205 -8.465 1.00 95.69 81 LEU A N 1
ATOM 621 C CA . LEU A 1 81 ? -3.289 -19.917 -8.709 1.00 95.69 81 LEU A CA 1
ATOM 622 C C . LEU A 1 81 ? -2.230 -18.799 -8.727 1.00 95.69 81 LEU A C 1
ATOM 624 O O . LEU A 1 81 ? -1.221 -18.892 -8.012 1.00 95.69 81 LEU A O 1
ATOM 628 N N . PRO A 1 82 ? -2.428 -17.744 -9.538 1.00 96.00 82 PRO A N 1
ATOM 629 C CA . PRO A 1 82 ? -1.641 -16.527 -9.407 1.00 96.00 82 PRO A CA 1
ATOM 630 C C . PRO A 1 82 ? -1.813 -15.932 -8.007 1.00 96.00 82 PRO A C 1
ATOM 632 O O . PRO A 1 82 ? -2.793 -16.198 -7.319 1.00 96.00 82 PRO A O 1
ATOM 635 N N . TRP A 1 83 ? -0.861 -15.113 -7.585 1.00 96.62 83 TRP A N 1
ATOM 636 C CA . TRP A 1 83 ? -0.926 -14.404 -6.310 1.00 96.62 83 TRP A CA 1
ATOM 637 C C . TRP A 1 83 ? -0.829 -12.903 -6.563 1.00 96.62 83 TRP A C 1
ATOM 639 O O . TRP A 1 83 ? -0.331 -12.456 -7.602 1.00 96.62 83 TRP A O 1
ATOM 649 N N . GLY A 1 84 ? -1.379 -12.135 -5.636 1.00 96.25 84 GLY A N 1
ATOM 650 C CA . GLY A 1 84 ? -1.514 -10.699 -5.756 1.00 96.25 84 GLY A CA 1
ATOM 651 C C . GLY A 1 84 ? -0.540 -9.931 -4.877 1.00 96.25 84 GLY A C 1
ATOM 652 O O . GLY A 1 84 ? -0.171 -10.368 -3.787 1.00 96.25 84 GLY A O 1
ATOM 653 N N . VAL A 1 85 ? -0.174 -8.739 -5.334 1.00 96.94 85 VAL A N 1
ATOM 654 C CA . VAL A 1 85 ? 0.491 -7.733 -4.511 1.00 96.94 85 VAL A CA 1
ATOM 655 C C . VAL A 1 85 ? -0.362 -6.481 -4.509 1.00 96.94 85 VAL A C 1
ATOM 657 O O . VAL A 1 85 ? -0.692 -5.951 -5.572 1.00 96.94 85 VAL A O 1
ATOM 660 N N . SER A 1 86 ? -0.717 -6.002 -3.319 1.00 95.81 86 SER A N 1
ATOM 661 C CA . SER A 1 86 ? -1.268 -4.663 -3.174 1.00 95.81 86 SER A CA 1
ATOM 662 C C . SER A 1 86 ? -0.148 -3.679 -2.846 1.00 95.81 86 SER A C 1
ATOM 664 O O . SER A 1 86 ? 0.433 -3.707 -1.758 1.00 95.81 86 SER A O 1
ATOM 666 N N . CYS A 1 87 ? 0.167 -2.823 -3.811 1.00 96.06 87 CYS A N 1
ATOM 667 C CA . CYS A 1 87 ? 1.208 -1.818 -3.712 1.00 96.06 87 CYS A CA 1
ATOM 668 C C . CYS A 1 87 ? 0.685 -0.586 -2.974 1.00 96.06 87 CYS A C 1
ATOM 670 O O . CYS A 1 87 ? -0.431 -0.110 -3.204 1.00 96.06 87 CYS A O 1
ATOM 672 N N . LYS A 1 88 ? 1.495 -0.054 -2.061 1.00 94.50 88 LYS A N 1
ATOM 673 C CA . LYS A 1 88 ? 1.173 1.149 -1.293 1.00 94.50 88 LYS A CA 1
ATOM 674 C C . LYS A 1 88 ? 2.384 2.065 -1.266 1.00 94.50 88 LYS A C 1
ATOM 676 O O . LYS A 1 88 ? 3.475 1.638 -0.914 1.00 94.50 88 LYS A O 1
ATOM 681 N N . MET A 1 89 ? 2.200 3.328 -1.630 1.00 94.38 89 MET A N 1
ATOM 682 C CA . MET A 1 89 ? 3.255 4.332 -1.530 1.00 94.38 89 MET A CA 1
ATOM 683 C C . MET A 1 89 ? 2.901 5.340 -0.443 1.00 94.38 89 MET A C 1
ATOM 685 O O . MET A 1 89 ? 1.763 5.804 -0.367 1.00 94.38 89 MET A O 1
ATOM 689 N N . ALA A 1 90 ? 3.868 5.659 0.410 1.00 91.75 90 ALA A N 1
ATOM 690 C CA . ALA A 1 90 ? 3.639 6.488 1.582 1.00 91.75 90 ALA A CA 1
ATOM 691 C C . ALA A 1 90 ? 4.889 7.270 1.986 1.00 91.75 90 ALA A C 1
ATOM 693 O O . ALA A 1 90 ? 6.000 6.748 1.955 1.00 91.75 90 ALA A O 1
ATOM 694 N N . SER A 1 91 ? 4.708 8.488 2.491 1.00 89.06 91 SER A N 1
ATOM 695 C CA . SER A 1 91 ? 5.758 9.103 3.302 1.00 89.06 91 SER A CA 1
ATOM 696 C C . SER A 1 91 ? 5.912 8.315 4.600 1.00 89.06 91 SER A C 1
ATOM 698 O O . SER A 1 91 ? 4.899 7.927 5.192 1.00 89.06 91 SER A O 1
ATOM 700 N N . GLU A 1 92 ? 7.138 8.153 5.091 1.00 84.00 92 GLU A N 1
ATOM 701 C CA . GLU A 1 92 ? 7.377 7.588 6.413 1.00 84.00 92 GLU A CA 1
ATOM 702 C C . GLU A 1 92 ? 6.523 8.311 7.460 1.00 84.00 92 GLU A C 1
ATOM 704 O O . GLU A 1 92 ? 6.473 9.549 7.528 1.00 84.00 92 GLU A O 1
ATOM 709 N N . ALA A 1 93 ? 5.837 7.519 8.287 1.00 72.88 93 ALA A N 1
ATOM 710 C CA . ALA A 1 93 ? 5.146 8.058 9.440 1.00 72.88 93 ALA A CA 1
ATOM 711 C C . ALA A 1 93 ? 6.169 8.753 10.352 1.00 72.88 93 ALA A C 1
ATOM 713 O O . ALA A 1 93 ? 7.363 8.443 10.344 1.00 72.88 93 ALA A O 1
ATOM 714 N N . SER A 1 94 ? 5.719 9.734 11.136 1.00 64.56 94 SER A N 1
ATOM 715 C CA . SER A 1 94 ? 6.630 10.445 12.033 1.00 64.56 94 SER A CA 1
ATOM 716 C C . SER A 1 94 ? 7.375 9.458 12.938 1.00 64.56 94 SER A C 1
ATOM 718 O O . SER A 1 94 ? 6.767 8.513 13.431 1.00 64.56 94 SER A O 1
ATOM 720 N N . ALA A 1 95 ? 8.648 9.713 13.250 1.00 61.56 95 ALA A N 1
ATOM 721 C CA . ALA A 1 95 ? 9.408 8.858 14.172 1.00 61.56 95 ALA A CA 1
ATOM 722 C C . ALA A 1 95 ? 8.701 8.643 15.531 1.00 61.56 95 ALA A C 1
ATOM 724 O O . ALA A 1 95 ? 8.940 7.648 16.203 1.00 61.56 95 ALA A O 1
ATOM 725 N N . LYS A 1 96 ? 7.793 9.554 15.912 1.00 62.09 96 LYS A N 1
ATOM 726 C CA . LYS A 1 96 ? 6.988 9.480 17.136 1.00 62.09 96 LYS A CA 1
ATOM 727 C C . LYS A 1 96 ? 5.872 8.431 17.108 1.00 62.09 96 LYS A C 1
ATOM 729 O O . LYS A 1 96 ? 5.408 8.061 18.174 1.00 62.09 96 LYS A O 1
ATOM 734 N N . SER A 1 97 ? 5.403 7.996 15.938 1.00 72.12 97 SER A N 1
ATOM 735 C CA . SER A 1 97 ? 4.241 7.100 15.841 1.00 72.12 97 SER A CA 1
ATOM 736 C C . SER A 1 97 ? 4.602 5.612 15.823 1.00 72.12 97 SER A C 1
ATOM 738 O O . SER A 1 97 ? 3.706 4.792 15.964 1.00 72.12 97 SER A O 1
ATOM 740 N N . ASN A 1 98 ? 5.888 5.268 15.660 1.00 85.62 98 ASN A N 1
ATOM 741 C CA . ASN A 1 98 ? 6.422 3.896 15.609 1.00 85.62 98 ASN A CA 1
ATOM 742 C C . ASN A 1 98 ? 5.574 2.888 14.798 1.00 85.62 98 ASN A C 1
ATOM 744 O O . ASN A 1 98 ? 5.455 1.713 15.142 1.00 85.62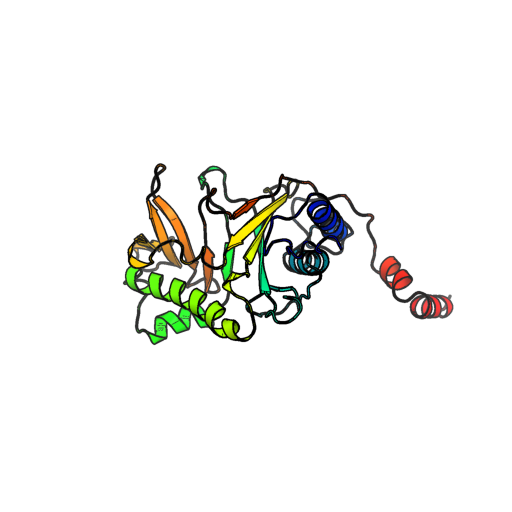 98 ASN A O 1
ATOM 748 N N . CYS A 1 99 ? 4.979 3.356 13.704 1.00 90.88 99 CYS A N 1
ATOM 749 C CA . CYS A 1 99 ? 4.117 2.574 12.830 1.00 90.88 99 CYS A CA 1
ATOM 750 C C . CYS A 1 99 ? 4.484 2.811 11.368 1.00 90.88 99 CYS A C 1
ATOM 752 O O . CYS A 1 99 ? 5.100 3.824 11.018 1.00 90.88 99 CYS A O 1
ATOM 754 N N . TRP A 1 100 ? 4.083 1.878 10.517 1.00 93.12 100 TRP A N 1
ATOM 755 C CA . TRP A 1 100 ? 3.998 2.100 9.082 1.00 93.12 100 TRP A CA 1
ATOM 756 C C . TRP A 1 100 ? 2.660 2.745 8.727 1.00 93.12 100 TRP A C 1
ATOM 758 O O . TRP A 1 100 ? 1.772 2.885 9.568 1.00 93.12 100 TRP A O 1
ATOM 768 N N . PHE A 1 101 ? 2.517 3.164 7.474 1.00 92.81 101 PHE A N 1
ATOM 769 C CA . PHE A 1 101 ? 1.308 3.811 6.985 1.00 92.81 101 PHE A CA 1
ATOM 770 C C . PHE A 1 101 ? 0.830 3.163 5.686 1.00 92.81 101 PHE A C 1
ATOM 772 O O . PHE A 1 101 ? 1.591 3.067 4.726 1.00 92.81 101 PHE A O 1
ATOM 779 N N . MET A 1 102 ? -0.444 2.769 5.651 1.00 92.50 102 MET A N 1
ATOM 780 C CA . MET A 1 102 ? -1.127 2.286 4.453 1.00 92.50 102 MET A CA 1
ATOM 781 C C . MET A 1 102 ? -2.488 2.963 4.288 1.00 92.50 102 MET A C 1
ATOM 783 O O . MET A 1 102 ? -3.317 2.943 5.197 1.00 92.50 102 MET A O 1
ATOM 787 N N . GLU A 1 103 ? -2.763 3.492 3.098 1.00 91.31 103 GLU A N 1
ATOM 788 C CA . GLU A 1 103 ? -4.133 3.790 2.668 1.00 91.31 103 GLU A CA 1
ATOM 789 C C . GLU A 1 103 ? -4.706 2.547 1.977 1.00 91.31 103 GLU A C 1
ATOM 791 O O . GLU A 1 103 ? -4.332 2.219 0.854 1.00 91.31 103 GLU A O 1
ATOM 796 N N . LEU A 1 104 ? -5.580 1.813 2.667 1.00 89.44 104 LEU A N 1
ATOM 797 C CA . LEU A 1 104 ? -6.127 0.546 2.171 1.00 89.44 104 LEU A CA 1
ATOM 798 C C . LEU A 1 104 ? -7.227 0.752 1.132 1.00 89.44 104 LEU A C 1
ATOM 800 O O . LEU A 1 104 ? -7.401 -0.073 0.241 1.00 89.44 104 LEU A O 1
ATOM 804 N N . SER A 1 105 ? -8.002 1.827 1.261 1.00 84.38 105 SER A N 1
ATOM 805 C CA . SER A 1 105 ? -9.088 2.121 0.332 1.00 84.38 105 SER A CA 1
ATOM 806 C C . SER A 1 105 ? -9.443 3.595 0.336 1.00 84.38 105 SER A C 1
ATOM 808 O O . SER A 1 105 ? -9.439 4.240 1.381 1.00 84.38 105 SER A O 1
ATOM 810 N N . ASN A 1 106 ? -9.851 4.088 -0.827 1.00 79.94 106 ASN A N 1
ATOM 811 C CA . ASN A 1 106 ? -10.486 5.388 -1.019 1.00 79.94 106 ASN A CA 1
ATOM 812 C C . ASN A 1 106 ? -11.941 5.252 -1.511 1.00 79.94 106 ASN A C 1
ATOM 814 O O . ASN A 1 106 ? -12.511 6.197 -2.057 1.00 79.94 106 ASN A O 1
ATOM 818 N N . SER A 1 107 ? -12.558 4.072 -1.358 1.00 75.44 107 SER A N 1
ATOM 819 C CA . SER A 1 107 ? -13.928 3.845 -1.818 1.00 75.44 107 SER A CA 1
ATOM 820 C C . SER A 1 107 ? -14.954 4.121 -0.723 1.00 75.44 107 SER A C 1
ATOM 822 O O . SER A 1 107 ? -15.486 3.201 -0.092 1.00 75.44 107 SER A O 1
ATOM 824 N N . ALA A 1 108 ? -15.291 5.405 -0.550 1.00 77.06 108 ALA A N 1
ATOM 825 C CA . ALA A 1 108 ? -16.364 5.838 0.350 1.00 77.06 108 ALA A CA 1
ATOM 826 C C . ALA A 1 108 ? -17.647 5.041 0.163 1.00 77.06 108 ALA A C 1
ATOM 828 O O . ALA A 1 108 ? -18.253 4.609 1.135 1.00 77.06 108 ALA A O 1
ATOM 829 N N . LYS A 1 109 ? -18.042 4.808 -1.093 1.00 82.12 109 LYS A N 1
ATOM 830 C CA . LYS A 1 109 ? -19.311 4.155 -1.403 1.00 82.12 109 LYS A CA 1
ATOM 831 C C . LYS A 1 109 ? -19.409 2.771 -0.762 1.00 82.12 109 LYS A C 1
ATOM 833 O O . LYS A 1 109 ? -20.439 2.472 -0.174 1.00 82.12 109 LYS A O 1
ATOM 838 N N . TYR A 1 110 ? -18.368 1.941 -0.856 1.00 85.62 110 TYR A N 1
ATOM 839 C CA . TYR A 1 110 ? -18.430 0.578 -0.317 1.00 85.62 110 TYR A CA 1
ATOM 840 C C . TYR A 1 110 ? -18.378 0.555 1.208 1.00 85.62 110 TYR A C 1
ATOM 842 O O . TYR A 1 110 ? -19.159 -0.166 1.824 1.00 85.62 110 TYR A O 1
ATOM 850 N N . LEU A 1 111 ? -17.500 1.355 1.817 1.00 91.00 111 LEU A N 1
ATOM 851 C CA . LEU A 1 111 ? -17.341 1.381 3.273 1.00 91.00 111 LEU A CA 1
ATOM 852 C C . LEU A 1 111 ? -18.553 2.012 3.966 1.00 91.00 111 LEU A C 1
ATOM 854 O O . LEU A 1 111 ? -19.088 1.436 4.911 1.00 91.00 111 LEU A O 1
ATOM 858 N N . THR A 1 112 ? -19.042 3.142 3.450 1.00 89.06 112 THR A N 1
ATOM 859 C CA . THR A 1 112 ? -20.252 3.794 3.962 1.00 89.06 112 THR A CA 1
ATOM 860 C C . THR A 1 112 ? -21.468 2.887 3.795 1.00 89.06 112 THR A C 1
ATOM 862 O O . THR A 1 112 ? -22.166 2.639 4.774 1.00 89.06 112 THR A O 1
ATOM 865 N N . ALA A 1 113 ? -21.675 2.297 2.610 1.00 90.50 113 ALA A N 1
ATOM 866 C CA . ALA A 1 113 ? -22.796 1.381 2.394 1.00 90.50 113 ALA A CA 1
ATOM 867 C C . ALA A 1 113 ? -22.723 0.148 3.309 1.00 90.50 113 ALA A C 1
ATOM 869 O O . ALA A 1 113 ? -23.749 -0.317 3.795 1.00 90.50 113 ALA A O 1
ATOM 870 N N . ALA A 1 114 ? -21.528 -0.384 3.587 1.00 92.94 114 ALA A N 1
ATOM 871 C CA . ALA A 1 114 ? -21.370 -1.524 4.488 1.00 92.94 114 ALA A CA 1
ATOM 872 C C . ALA A 1 114 ? -21.820 -1.219 5.928 1.00 92.94 114 ALA A C 1
ATOM 874 O O . ALA A 1 114 ? -22.334 -2.117 6.604 1.00 92.94 114 ALA A O 1
ATOM 875 N N . ILE A 1 115 ? -21.627 0.021 6.386 1.00 93.62 115 ILE A N 1
ATOM 876 C CA . ILE A 1 115 ? -22.070 0.506 7.698 1.00 93.62 115 ILE A CA 1
ATOM 877 C C . ILE A 1 115 ? -23.578 0.789 7.683 1.00 93.62 115 ILE A C 1
ATOM 879 O O . ILE A 1 115 ? -24.307 0.267 8.528 1.00 93.62 115 ILE A O 1
ATOM 883 N N . GLU A 1 116 ? -24.059 1.542 6.692 1.00 92.25 116 GLU A N 1
ATOM 884 C CA . GLU A 1 116 ? -25.471 1.928 6.561 1.00 92.25 116 GLU A CA 1
ATOM 885 C C . GLU A 1 116 ? -26.394 0.713 6.403 1.00 92.25 116 GLU A C 1
ATOM 887 O O . GLU A 1 116 ? -27.422 0.630 7.072 1.00 92.25 116 GLU A O 1
ATOM 892 N N . ASN A 1 117 ? -25.995 -0.287 5.609 1.00 94.81 117 ASN A N 1
ATOM 893 C CA . ASN A 1 117 ? -26.764 -1.522 5.414 1.00 94.81 117 ASN A CA 1
ATOM 894 C C . ASN A 1 117 ? -26.933 -2.346 6.700 1.00 94.81 117 ASN A C 1
ATOM 896 O O . ASN A 1 117 ? -27.785 -3.230 6.757 1.00 94.81 117 ASN A O 1
ATOM 900 N N . ARG A 1 118 ? -26.121 -2.081 7.730 1.00 96.06 118 ARG A N 1
ATOM 901 C CA . ARG A 1 118 ? -26.231 -2.704 9.056 1.00 96.06 118 ARG A CA 1
ATOM 902 C C . ARG A 1 118 ? -26.949 -1.812 10.072 1.00 96.06 118 ARG A C 1
ATOM 904 O O . ARG A 1 118 ? -27.031 -2.183 11.239 1.00 96.06 118 ARG A O 1
ATOM 911 N N . GLY A 1 119 ? -27.463 -0.655 9.647 1.00 96.25 119 GLY A N 1
ATOM 912 C CA . GLY A 1 119 ? -28.184 0.288 10.503 1.00 96.25 119 GLY A CA 1
ATOM 913 C C . GLY A 1 119 ? -27.322 0.903 11.607 1.00 96.25 119 GLY A C 1
ATOM 914 O O . GLY A 1 119 ? -27.848 1.276 12.652 1.00 96.25 119 GLY A O 1
ATOM 915 N N . VAL A 1 120 ? -26.001 0.967 11.413 1.00 96.56 120 VAL A N 1
ATOM 916 C CA . VAL A 1 120 ? -25.065 1.504 12.409 1.00 96.56 120 VAL A CA 1
ATOM 917 C C . VAL A 1 120 ? -24.820 2.985 12.143 1.00 96.56 120 VAL A C 1
ATOM 919 O O . VAL A 1 120 ? -24.360 3.353 11.064 1.00 96.56 120 VAL A O 1
ATOM 922 N N . ASP A 1 121 ? -25.053 3.832 13.147 1.00 95.62 121 ASP A N 1
ATOM 923 C CA . ASP A 1 121 ? -24.522 5.196 13.143 1.00 95.62 121 ASP A CA 1
ATOM 924 C C . ASP A 1 121 ? -23.125 5.194 13.765 1.00 95.62 121 ASP A C 1
ATOM 926 O O . ASP A 1 121 ? -22.945 5.062 14.976 1.00 95.62 121 ASP A O 1
ATOM 930 N N . TRP A 1 122 ? -22.114 5.335 12.915 1.00 94.75 122 TRP A N 1
ATOM 931 C CA . TRP A 1 122 ? -20.715 5.336 13.329 1.00 94.75 122 TRP A CA 1
ATOM 932 C C . TRP A 1 122 ? -20.358 6.505 14.256 1.00 94.75 122 TRP A C 1
ATOM 934 O O . TRP A 1 122 ? -19.359 6.415 14.964 1.00 94.75 122 TRP A O 1
ATOM 944 N N . ARG A 1 123 ? -21.153 7.588 14.268 1.00 95.06 123 ARG A N 1
ATOM 945 C CA . ARG A 1 123 ? -20.911 8.764 15.123 1.00 95.06 123 ARG A CA 1
ATOM 946 C C . ARG A 1 123 ? -21.177 8.473 16.593 1.00 95.06 123 ARG A C 1
ATOM 948 O O . ARG A 1 123 ? -20.531 9.051 17.459 1.00 95.06 123 ARG A O 1
ATOM 955 N N . THR A 1 124 ? -22.134 7.593 16.862 1.00 95.56 124 THR A N 1
ATOM 956 C CA . THR A 1 124 ? -22.575 7.244 18.218 1.00 95.56 124 THR A CA 1
ATOM 957 C C . THR A 1 124 ? -22.216 5.815 18.603 1.00 95.56 124 THR A C 1
ATOM 959 O O . THR A 1 124 ? -22.338 5.455 19.768 1.00 95.56 124 THR A O 1
ATOM 962 N N . SER A 1 125 ? -21.821 4.984 17.636 1.00 96.50 125 SER A N 1
ATOM 963 C CA . SER A 1 125 ? -21.466 3.579 17.853 1.00 96.50 125 SER A CA 1
ATOM 964 C C . SER A 1 125 ? -20.197 3.173 17.084 1.00 96.50 125 SER A C 1
ATOM 966 O O . SER A 1 125 ? -20.252 2.278 16.225 1.00 96.50 125 SER A O 1
ATOM 968 N N . PRO A 1 126 ? -19.044 3.829 17.332 1.00 97.12 126 PRO A N 1
ATOM 969 C CA . PRO A 1 126 ? -17.778 3.481 16.685 1.00 97.12 126 PRO A CA 1
ATOM 970 C C . PRO A 1 126 ? -17.359 2.023 16.943 1.00 97.12 126 PRO A C 1
ATOM 972 O O . PRO A 1 126 ? -16.819 1.384 16.042 1.00 97.12 126 PRO A O 1
ATOM 975 N N . GLU A 1 127 ? -17.691 1.458 18.105 1.00 97.62 127 GLU A N 1
ATOM 976 C CA . GLU A 1 127 ? -17.443 0.060 18.484 1.00 97.62 127 GLU A CA 1
ATOM 977 C C . GLU A 1 127 ? -18.181 -0.954 17.604 1.00 97.62 127 GLU A C 1
ATOM 979 O O . GLU A 1 127 ? -17.738 -2.090 17.450 1.00 97.62 127 GLU A O 1
ATOM 984 N N . LYS A 1 128 ? -19.286 -0.540 16.973 1.00 97.75 128 LYS A N 1
ATOM 985 C CA . LYS A 1 128 ? -19.997 -1.349 15.972 1.00 97.75 128 LYS A CA 1
ATOM 986 C C . LYS A 1 128 ? -19.485 -1.079 14.562 1.00 97.75 128 LYS A C 1
ATOM 988 O O . LYS A 1 128 ? -19.426 -1.999 13.748 1.00 97.75 128 LYS A O 1
ATOM 993 N N . ALA A 1 129 ? -19.114 0.166 14.260 1.00 96.81 129 ALA A N 1
ATOM 994 C CA . ALA A 1 129 ? -18.606 0.552 12.945 1.00 96.81 129 ALA A CA 1
ATOM 995 C C . ALA A 1 129 ? -17.231 -0.068 12.644 1.00 96.81 129 ALA A C 1
ATOM 997 O O . ALA A 1 129 ? -17.000 -0.542 11.533 1.00 96.81 129 ALA A O 1
ATOM 998 N N . GLY A 1 130 ? -16.338 -0.120 13.631 1.00 96.62 130 GLY A N 1
ATOM 999 C CA . GLY A 1 130 ? -14.992 -0.674 13.502 1.00 96.62 130 GLY A CA 1
ATOM 1000 C C . GLY A 1 130 ? -14.936 -2.101 12.942 1.00 96.62 130 GLY A C 1
ATOM 1001 O O . GLY A 1 130 ? -14.360 -2.310 11.870 1.00 96.62 130 GLY A O 1
ATOM 1002 N N . PRO A 1 131 ? -15.594 -3.087 13.583 1.00 97.06 131 PRO A N 1
ATOM 1003 C CA . PRO A 1 131 ? -15.663 -4.458 13.075 1.00 97.06 131 PRO A CA 1
ATOM 1004 C C . PRO A 1 131 ? -16.241 -4.567 11.658 1.00 97.06 131 PRO A C 1
ATOM 1006 O O . PRO A 1 131 ? -15.818 -5.421 10.878 1.00 97.06 131 PRO A O 1
ATOM 1009 N N . ILE A 1 132 ? -17.173 -3.681 11.289 1.00 96.50 132 ILE A N 1
ATOM 1010 C CA . ILE A 1 132 ? -17.737 -3.626 9.935 1.00 96.50 132 ILE A CA 1
ATOM 1011 C C . ILE A 1 132 ? -16.681 -3.191 8.916 1.00 96.50 132 ILE A C 1
ATOM 1013 O O . ILE A 1 132 ? -16.589 -3.796 7.846 1.00 96.50 132 ILE A O 1
ATOM 1017 N N . LEU A 1 133 ? -15.881 -2.171 9.237 1.00 95.25 133 LEU A N 1
ATOM 1018 C CA . LEU A 1 133 ? -14.803 -1.688 8.372 1.00 95.25 133 LEU A CA 1
ATOM 1019 C C . LEU A 1 133 ? -13.769 -2.792 8.128 1.00 95.25 133 LEU A C 1
ATOM 1021 O O . LEU A 1 133 ? -13.481 -3.115 6.975 1.00 95.25 133 LEU A O 1
ATOM 1025 N N . VAL A 1 134 ? -13.289 -3.434 9.199 1.00 95.25 134 VAL A N 1
ATOM 1026 C CA . VAL A 1 134 ? -12.315 -4.535 9.107 1.00 95.25 134 VAL A CA 1
ATOM 1027 C C . VAL A 1 134 ? -12.891 -5.713 8.313 1.00 95.25 134 VAL A C 1
ATOM 1029 O O . VAL A 1 134 ? -12.252 -6.223 7.392 1.00 95.25 134 VAL A O 1
ATOM 1032 N N . GLY A 1 135 ? -14.133 -6.114 8.604 1.00 94.69 135 GLY A N 1
ATOM 1033 C CA . GLY A 1 135 ? -14.811 -7.193 7.884 1.00 94.69 135 GLY A CA 1
ATOM 1034 C C . GLY A 1 135 ? -15.071 -6.883 6.406 1.00 94.69 135 GLY A C 1
ATOM 1035 O O . GLY A 1 135 ? -15.115 -7.800 5.587 1.00 94.69 135 GLY A O 1
ATOM 1036 N N . THR A 1 136 ? -15.211 -5.607 6.041 1.00 93.62 136 THR A N 1
ATOM 1037 C CA . THR A 1 136 ? -15.373 -5.184 4.641 1.00 93.62 136 THR A CA 1
ATOM 1038 C C . THR A 1 136 ? -14.068 -5.320 3.861 1.00 93.62 136 THR A C 1
ATOM 1040 O O . THR A 1 136 ? -14.091 -5.810 2.739 1.00 93.62 136 THR A O 1
ATOM 1043 N N . VAL A 1 137 ? -12.923 -4.975 4.458 1.00 92.12 137 VAL A N 1
ATOM 1044 C CA . VAL A 1 137 ? -11.613 -5.235 3.832 1.00 92.12 137 VAL A CA 1
ATOM 1045 C C . VAL A 1 137 ? -11.399 -6.739 3.648 1.00 92.12 137 VAL A C 1
ATOM 1047 O O . VAL A 1 137 ? -10.999 -7.175 2.570 1.00 92.12 137 VAL A O 1
ATOM 1050 N N . LYS A 1 138 ? -11.751 -7.549 4.659 1.00 92.00 138 LYS A N 1
ATOM 1051 C CA . LYS A 1 138 ? -11.671 -9.015 4.565 1.00 92.00 138 LYS A CA 1
ATOM 1052 C C . LYS A 1 138 ? -12.455 -9.557 3.376 1.00 92.00 138 LYS A C 1
ATOM 1054 O O . LYS A 1 138 ? -11.953 -10.390 2.625 1.00 92.00 138 LYS A O 1
ATOM 1059 N N . SER A 1 139 ? -13.696 -9.098 3.211 1.00 92.81 139 SER A N 1
ATOM 1060 C CA . SER A 1 139 ? -14.590 -9.638 2.187 1.00 92.81 139 SER A CA 1
ATOM 1061 C C . SER A 1 139 ? -14.092 -9.374 0.768 1.00 92.81 139 SER A C 1
ATOM 1063 O O . SER A 1 139 ? -14.369 -10.178 -0.117 1.00 92.81 139 SER A O 1
ATOM 1065 N N . TRP A 1 140 ? -13.320 -8.306 0.549 1.00 91.75 140 TRP A N 1
ATOM 1066 C CA . TRP A 1 140 ? -12.689 -8.033 -0.740 1.00 91.75 140 TRP A CA 1
ATOM 1067 C C . TRP A 1 140 ? -11.639 -9.081 -1.112 1.00 91.75 140 TRP A C 1
ATOM 1069 O O . TRP A 1 140 ? -11.644 -9.561 -2.243 1.00 91.75 140 TRP A O 1
ATOM 1079 N N . HIS A 1 141 ? -10.784 -9.484 -0.168 1.00 92.00 141 HIS A N 1
ATOM 1080 C CA . HIS A 1 141 ? -9.802 -10.545 -0.410 1.00 92.00 141 HIS A CA 1
ATOM 1081 C C . HIS A 1 141 ? -10.482 -11.910 -0.564 1.00 92.00 141 HIS A C 1
ATOM 1083 O O . HIS A 1 141 ? -10.157 -12.670 -1.473 1.00 92.00 141 HIS A O 1
ATOM 1089 N N . GLU A 1 142 ? -11.485 -12.207 0.267 1.00 93.44 142 GLU A N 1
ATOM 1090 C CA . GLU A 1 142 ? -12.245 -13.458 0.159 1.00 93.44 142 GLU A CA 1
ATOM 1091 C C . GLU A 1 142 ? -12.987 -13.582 -1.178 1.00 93.44 142 GLU A C 1
ATOM 1093 O O . GLU A 1 142 ? -13.063 -14.673 -1.744 1.00 93.44 142 GLU A O 1
ATOM 1098 N N . ALA A 1 143 ? -13.488 -12.469 -1.725 1.00 93.81 143 ALA A N 1
ATOM 1099 C CA . ALA A 1 143 ? -14.195 -12.459 -3.004 1.00 93.81 143 ALA A CA 1
ATOM 1100 C C . ALA A 1 143 ? -13.328 -12.943 -4.177 1.00 93.81 143 ALA A C 1
ATOM 1102 O O . ALA A 1 143 ? -13.869 -13.481 -5.140 1.00 93.81 143 ALA A O 1
ATOM 1103 N N . VAL A 1 144 ? -12.002 -12.794 -4.087 1.00 93.81 144 VAL A N 1
ATOM 1104 C CA . VAL A 1 144 ? -11.059 -13.159 -5.155 1.00 93.81 144 VAL A CA 1
ATOM 1105 C C . VAL A 1 144 ? -10.292 -14.459 -4.878 1.00 93.81 144 VAL A C 1
ATOM 1107 O O . VAL A 1 144 ? -9.525 -14.912 -5.724 1.00 93.81 144 VAL A O 1
ATOM 1110 N N . ARG A 1 145 ? -10.532 -15.131 -3.743 1.00 95.38 145 ARG A N 1
ATOM 1111 C CA . ARG A 1 145 ? -9.804 -16.349 -3.320 1.00 95.38 145 ARG A CA 1
ATOM 1112 C C . ARG A 1 145 ? -9.948 -17.545 -4.274 1.00 95.38 145 ARG A C 1
ATOM 1114 O O . ARG A 1 145 ? -9.148 -18.471 -4.239 1.00 95.38 145 ARG A O 1
ATOM 1121 N N . ARG A 1 146 ? -10.968 -17.550 -5.137 1.00 95.62 146 ARG A N 1
ATOM 1122 C CA . ARG A 1 146 ? -11.121 -18.572 -6.192 1.00 95.62 146 ARG A CA 1
ATOM 1123 C C . ARG A 1 146 ? -10.169 -18.376 -7.368 1.00 95.62 146 ARG A C 1
ATOM 1125 O O . ARG A 1 146 ? -9.859 -19.341 -8.056 1.00 95.62 146 ARG A O 1
ATOM 1132 N N . GLU A 1 147 ? -9.751 -17.140 -7.604 1.00 95.31 147 GLU A N 1
ATOM 1133 C CA . GLU A 1 147 ? -8.922 -16.743 -8.743 1.00 95.31 147 GLU A CA 1
ATOM 1134 C C . GLU A 1 147 ? -7.464 -16.521 -8.323 1.00 95.31 147 GLU A C 1
ATOM 1136 O O . GLU A 1 147 ? -6.565 -16.646 -9.151 1.00 95.31 147 GLU A O 1
ATOM 1141 N N . PHE A 1 148 ? -7.229 -16.249 -7.036 1.00 96.38 148 PHE A N 1
ATOM 1142 C CA . PHE A 1 148 ? -5.920 -15.920 -6.486 1.00 96.38 148 PHE A CA 1
ATOM 1143 C C . PHE A 1 148 ? -5.576 -16.743 -5.244 1.00 96.38 148 PHE A C 1
ATOM 1145 O O . PHE A 1 148 ? -6.420 -17.005 -4.388 1.00 96.38 148 PHE A O 1
ATOM 1152 N N . ASP A 1 149 ? -4.292 -17.061 -5.104 1.00 96.69 149 ASP A N 1
ATOM 1153 C CA . ASP A 1 149 ? -3.674 -17.537 -3.869 1.00 96.69 149 ASP A CA 1
ATOM 1154 C C . ASP A 1 149 ? -3.528 -16.356 -2.890 1.00 96.69 149 ASP A C 1
ATOM 1156 O O . ASP A 1 149 ? -2.494 -15.688 -2.812 1.00 96.69 149 ASP A O 1
ATOM 1160 N N . VAL A 1 150 ? -4.626 -16.036 -2.199 1.00 96.19 150 VAL A N 1
ATOM 1161 C CA . VAL A 1 150 ? -4.718 -14.898 -1.266 1.00 96.19 150 VAL A CA 1
ATOM 1162 C C . VAL A 1 150 ? -3.771 -15.059 -0.078 1.00 96.19 150 VAL A C 1
ATOM 1164 O O . VAL A 1 150 ? -3.224 -14.067 0.393 1.00 96.19 150 VAL A O 1
ATOM 1167 N N . ASP A 1 151 ? -3.526 -16.288 0.376 1.00 95.00 151 ASP A N 1
ATOM 1168 C CA . ASP A 1 151 ? -2.646 -16.543 1.523 1.00 95.00 151 ASP A CA 1
ATOM 1169 C C . ASP A 1 151 ? -1.173 -16.303 1.164 1.00 95.00 151 ASP A C 1
ATOM 1171 O O . ASP A 1 151 ? -0.385 -15.860 1.996 1.00 95.00 151 ASP A O 1
ATOM 1175 N N . ALA A 1 152 ? -0.807 -16.528 -0.101 1.00 95.75 152 ALA A N 1
ATOM 1176 C CA . ALA A 1 152 ? 0.508 -16.182 -0.628 1.00 95.75 152 ALA A CA 1
ATOM 1177 C C . ALA A 1 152 ? 0.612 -14.720 -1.110 1.00 95.75 152 ALA A C 1
ATOM 1179 O O . ALA A 1 152 ? 1.696 -14.273 -1.492 1.00 95.75 152 ALA A O 1
ATOM 1180 N N . SER A 1 153 ? -0.502 -13.982 -1.123 1.00 97.25 153 SER A N 1
ATOM 1181 C CA . SER A 1 153 ? -0.550 -12.577 -1.535 1.00 97.25 153 SER A CA 1
ATOM 1182 C C . SER A 1 153 ? 0.042 -11.655 -0.467 1.00 97.25 153 SER A C 1
ATOM 1184 O O . SER A 1 153 ? 0.167 -12.043 0.696 1.00 97.25 153 SER A O 1
ATOM 1186 N N . LYS A 1 154 ? 0.435 -10.434 -0.850 1.00 97.44 154 LYS A N 1
ATOM 1187 C CA . LYS A 1 154 ? 1.128 -9.497 0.052 1.00 97.44 154 LYS A CA 1
ATOM 1188 C C . LYS A 1 154 ? 0.663 -8.055 -0.103 1.00 97.44 154 LYS A C 1
ATOM 1190 O O . LYS A 1 154 ? 0.321 -7.613 -1.200 1.00 97.44 154 LYS A O 1
ATOM 1195 N N . TYR A 1 155 ? 0.778 -7.287 0.974 1.00 97.38 155 TYR A N 1
ATOM 1196 C CA . TYR A 1 155 ? 0.957 -5.842 0.874 1.00 97.38 155 TYR A CA 1
ATOM 1197 C C . TYR A 1 155 ? 2.440 -5.541 0.672 1.00 97.38 155 TYR A C 1
ATOM 1199 O O . TYR A 1 155 ? 3.278 -6.059 1.410 1.00 97.38 155 TYR A O 1
ATOM 1207 N N . LEU A 1 156 ? 2.763 -4.686 -0.297 1.00 97.62 156 LEU A N 1
ATOM 1208 C CA . LEU A 1 156 ? 4.120 -4.196 -0.515 1.00 97.62 156 LEU A CA 1
ATOM 1209 C C . LEU A 1 156 ? 4.115 -2.672 -0.454 1.00 97.62 156 LEU A C 1
ATOM 1211 O O . LEU A 1 156 ? 3.432 -2.007 -1.232 1.00 97.62 156 LEU A O 1
ATOM 1215 N N . LEU A 1 157 ? 4.855 -2.117 0.495 1.00 97.25 157 LEU A N 1
ATOM 1216 C CA . LEU A 1 157 ? 4.954 -0.684 0.714 1.00 97.25 157 LEU A CA 1
ATOM 1217 C C . LEU A 1 157 ? 6.261 -0.174 0.123 1.00 97.25 157 LEU A C 1
ATOM 1219 O O . LEU A 1 157 ? 7.313 -0.742 0.396 1.00 97.25 157 LEU A O 1
ATOM 1223 N N . LEU A 1 158 ? 6.194 0.934 -0.606 1.00 97.62 158 LEU A N 1
ATOM 1224 C CA . LEU A 1 158 ? 7.333 1.792 -0.899 1.00 97.62 158 LEU A CA 1
ATOM 1225 C C . LEU A 1 158 ? 7.203 3.042 -0.033 1.00 97.62 158 LEU A C 1
ATOM 1227 O O . LEU A 1 158 ? 6.378 3.921 -0.305 1.00 97.62 158 LEU A O 1
ATOM 1231 N N . THR A 1 159 ? 7.996 3.113 1.029 1.00 96.00 159 THR A N 1
ATOM 1232 C CA . THR A 1 159 ? 8.040 4.293 1.891 1.00 96.00 159 THR A CA 1
ATOM 1233 C C . THR A 1 159 ? 9.185 5.203 1.507 1.00 96.00 159 THR A C 1
ATOM 1235 O O . THR A 1 159 ? 10.237 4.719 1.097 1.00 96.00 159 THR A O 1
ATOM 1238 N N . HIS A 1 160 ? 9.007 6.506 1.688 1.00 95.25 160 HIS A N 1
ATOM 1239 C CA . HIS A 1 160 ? 10.066 7.485 1.472 1.00 95.25 160 HIS A CA 1
ATOM 1240 C C . HIS A 1 160 ? 10.134 8.501 2.611 1.00 95.25 160 HIS A C 1
ATOM 1242 O O . HIS A 1 160 ? 9.126 8.812 3.255 1.00 95.25 160 HIS A O 1
ATOM 1248 N N . ASP A 1 161 ? 11.311 9.062 2.857 1.00 93.12 161 ASP A N 1
ATOM 1249 C CA . ASP A 1 161 ? 11.450 10.160 3.804 1.00 93.12 161 ASP A CA 1
ATOM 1250 C C . ASP A 1 161 ? 10.774 11.447 3.280 1.00 93.12 161 ASP A C 1
ATOM 1252 O O . ASP A 1 161 ? 10.381 11.572 2.115 1.00 93.12 161 ASP A O 1
ATOM 1256 N N . LYS A 1 162 ? 10.604 12.450 4.149 1.00 90.12 162 LYS A N 1
ATOM 1257 C CA . LYS A 1 162 ? 9.923 13.704 3.768 1.00 90.12 162 LYS A CA 1
ATOM 1258 C C . LYS A 1 162 ? 10.657 14.482 2.673 1.00 90.12 162 LYS A C 1
ATOM 1260 O O . LYS A 1 162 ? 10.020 15.285 1.990 1.00 90.12 162 LYS A O 1
ATOM 1265 N N . ALA A 1 163 ? 11.968 14.277 2.543 1.00 91.44 163 ALA A N 1
ATOM 1266 C CA . ALA A 1 163 ? 12.789 14.910 1.521 1.00 91.44 163 ALA A CA 1
ATOM 1267 C C . ALA A 1 163 ? 12.820 14.125 0.200 1.00 91.44 163 ALA A C 1
ATOM 1269 O O . ALA A 1 163 ? 13.392 14.637 -0.758 1.00 91.44 163 ALA A O 1
ATOM 1270 N N . TRP A 1 164 ? 12.194 12.939 0.130 1.00 93.88 164 TRP A N 1
ATOM 1271 C CA . TRP A 1 164 ? 12.228 12.046 -1.036 1.00 93.88 164 TRP A CA 1
ATOM 1272 C C . TRP A 1 164 ? 13.650 11.642 -1.453 1.00 93.88 164 TRP A C 1
ATOM 1274 O O . TRP A 1 164 ? 13.925 11.415 -2.631 1.00 93.88 164 TRP A O 1
ATOM 1284 N N . ARG A 1 165 ? 14.566 11.581 -0.486 1.00 93.62 165 ARG A N 1
ATOM 1285 C CA . ARG A 1 165 ? 15.945 11.142 -0.688 1.00 93.62 165 ARG A CA 1
ATOM 1286 C C . ARG A 1 165 ? 16.061 9.640 -0.473 1.00 93.62 165 ARG A C 1
ATOM 1288 O O . ARG A 1 165 ? 16.595 8.938 -1.324 1.00 93.62 165 ARG A O 1
ATOM 1295 N N . GLU A 1 166 ? 15.535 9.160 0.649 1.00 95.94 166 GLU A N 1
ATOM 1296 C CA . GLU A 1 166 ? 15.653 7.765 1.065 1.00 95.94 166 GLU A CA 1
ATOM 1297 C C . GLU A 1 166 ? 14.328 7.037 0.880 1.00 95.94 166 GLU A C 1
ATOM 1299 O O . GLU A 1 166 ? 13.276 7.520 1.301 1.00 95.94 166 GLU A O 1
ATOM 1304 N N . PHE A 1 167 ? 14.407 5.848 0.293 1.00 97.12 167 PHE A N 1
ATOM 1305 C CA . PHE A 1 167 ? 13.298 4.936 0.065 1.00 97.12 167 PHE A CA 1
ATOM 1306 C C . PHE A 1 167 ? 13.541 3.613 0.786 1.00 97.12 167 PHE A C 1
ATOM 1308 O O . PHE A 1 167 ? 14.684 3.205 0.998 1.00 97.12 167 PHE A O 1
ATOM 1315 N N . GLN A 1 168 ? 12.462 2.929 1.150 1.00 97.19 168 GLN A N 1
ATOM 1316 C CA . GLN A 1 168 ? 12.497 1.609 1.767 1.00 97.19 168 GLN A CA 1
ATOM 1317 C C . GLN A 1 168 ? 11.302 0.782 1.296 1.00 97.19 168 GLN A C 1
ATOM 1319 O O . GLN A 1 168 ? 10.205 1.316 1.127 1.00 97.19 168 GLN A O 1
ATOM 1324 N N . ILE A 1 169 ? 11.516 -0.517 1.092 1.00 97.75 169 ILE A N 1
ATOM 1325 C CA . ILE A 1 169 ? 10.460 -1.466 0.742 1.00 97.75 169 ILE A CA 1
ATOM 1326 C C . ILE A 1 169 ? 10.113 -2.288 1.979 1.00 97.75 169 ILE A C 1
ATOM 1328 O O . ILE A 1 169 ? 11.014 -2.760 2.669 1.00 97.75 169 ILE A O 1
ATOM 1332 N N . ILE A 1 170 ? 8.824 -2.471 2.251 1.00 97.38 170 ILE A N 1
ATOM 1333 C CA . ILE A 1 170 ? 8.325 -3.254 3.388 1.00 97.38 170 ILE A CA 1
ATOM 1334 C C . ILE A 1 170 ? 7.233 -4.202 2.899 1.00 97.38 170 ILE A C 1
ATOM 1336 O O . ILE A 1 170 ? 6.383 -3.789 2.110 1.00 97.38 170 ILE A O 1
ATOM 1340 N N . SER A 1 171 ? 7.227 -5.451 3.362 1.00 97.69 171 SER A N 1
ATOM 1341 C CA . SER A 1 171 ? 6.181 -6.424 3.028 1.00 97.69 171 SER A CA 1
ATOM 1342 C C . SER A 1 171 ? 5.396 -6.895 4.249 1.00 97.69 171 SER A C 1
ATOM 1344 O O . SER A 1 171 ? 5.953 -7.105 5.327 1.00 97.69 171 SER A O 1
ATOM 1346 N N . PHE A 1 172 ? 4.100 -7.125 4.046 1.00 97.88 172 PHE A N 1
ATOM 1347 C CA . PHE A 1 172 ? 3.208 -7.752 5.020 1.00 97.88 172 PHE A CA 1
ATOM 1348 C C . PHE A 1 172 ? 2.379 -8.850 4.355 1.00 97.88 172 PHE A C 1
ATOM 1350 O O . PHE A 1 172 ? 1.976 -8.712 3.195 1.00 97.88 172 PHE A O 1
ATOM 1357 N N . GLY A 1 173 ? 2.052 -9.894 5.116 1.00 96.62 173 GLY A N 1
ATOM 1358 C CA . GLY A 1 173 ? 0.987 -10.832 4.768 1.00 96.62 173 GLY A CA 1
ATOM 1359 C C . GLY A 1 173 ? -0.365 -10.128 4.630 1.00 96.62 173 GLY A C 1
ATOM 1360 O O . GLY A 1 173 ? -0.607 -9.090 5.251 1.00 96.62 173 GLY A O 1
ATOM 1361 N N . MET A 1 174 ? -1.268 -10.674 3.808 1.00 94.62 174 MET A N 1
ATOM 1362 C CA . MET A 1 174 ? -2.617 -10.102 3.647 1.00 94.62 174 MET A CA 1
ATOM 1363 C C . MET A 1 174 ? -3.448 -10.146 4.932 1.00 94.62 174 MET A C 1
ATOM 1365 O O . MET A 1 174 ? -4.376 -9.359 5.091 1.00 94.62 174 MET A O 1
ATOM 1369 N N . ASP A 1 175 ? -3.134 -11.058 5.845 1.00 93.56 175 ASP A N 1
ATOM 1370 C CA . ASP A 1 175 ? -3.800 -11.230 7.132 1.00 93.56 175 ASP A CA 1
ATOM 1371 C C . ASP A 1 175 ? -3.418 -10.162 8.166 1.00 93.56 175 ASP A C 1
ATOM 1373 O O . ASP A 1 175 ? -4.077 -10.068 9.200 1.00 93.56 175 ASP A O 1
ATOM 1377 N N . ILE A 1 176 ? -2.441 -9.294 7.874 1.00 95.50 176 ILE A N 1
ATOM 1378 C CA . ILE A 1 176 ? -2.012 -8.211 8.771 1.00 95.50 176 ILE A CA 1
ATOM 1379 C C . ILE A 1 176 ? -3.169 -7.304 9.211 1.00 95.50 176 ILE A C 1
ATOM 1381 O O . ILE A 1 176 ? -3.232 -6.860 10.357 1.00 95.50 176 ILE A O 1
ATOM 1385 N N . VAL A 1 177 ? -4.140 -7.070 8.324 1.00 94.00 177 VAL A N 1
ATOM 1386 C CA . VAL A 1 177 ? -5.346 -6.273 8.610 1.00 94.00 177 VAL A CA 1
ATOM 1387 C C . VAL A 1 177 ? -6.327 -6.995 9.548 1.00 94.00 177 VAL A C 1
ATOM 1389 O O . VAL A 1 177 ? -7.356 -6.447 9.941 1.00 94.00 177 VAL A O 1
ATOM 1392 N N . HIS A 1 178 ? -6.025 -8.233 9.923 1.00 91.19 178 HIS A N 1
ATOM 1393 C CA . HIS A 1 178 ? -6.769 -9.068 10.862 1.00 91.19 178 HIS A CA 1
ATOM 1394 C C . HIS A 1 178 ? -5.894 -9.561 12.019 1.00 91.19 178 HIS A C 1
ATOM 1396 O O . HIS A 1 178 ? -6.336 -10.413 12.784 1.00 91.19 178 HIS A O 1
ATOM 1402 N N . ALA A 1 179 ? -4.686 -9.006 12.176 1.00 92.81 179 ALA A N 1
ATOM 1403 C CA . ALA A 1 179 ? -3.757 -9.382 13.240 1.00 92.81 179 ALA A CA 1
ATOM 1404 C C . ALA A 1 179 ? -4.313 -9.123 14.653 1.00 92.81 179 ALA A C 1
ATOM 1406 O O . ALA A 1 179 ? -3.856 -9.728 15.620 1.00 92.81 179 ALA A O 1
ATOM 1407 N N . VAL A 1 180 ? -5.310 -8.242 14.778 1.00 96.12 180 VAL A N 1
ATOM 1408 C CA . VAL A 1 180 ? -6.008 -7.950 16.035 1.00 96.12 180 VAL A CA 1
ATOM 1409 C C . VAL A 1 180 ? -7.495 -8.203 15.846 1.00 96.12 180 VAL A C 1
ATOM 1411 O O . VAL A 1 180 ? -8.090 -7.727 14.876 1.00 96.12 180 VAL A O 1
ATOM 1414 N N . ASP A 1 181 ? -8.095 -8.927 16.793 1.00 95.62 181 ASP A N 1
ATOM 1415 C CA . ASP A 1 181 ? -9.546 -9.092 16.857 1.00 95.62 181 ASP A CA 1
ATOM 1416 C C . ASP A 1 181 ? -10.211 -7.704 16.938 1.00 95.62 181 ASP A C 1
ATOM 1418 O O . ASP A 1 181 ? -9.907 -6.944 17.862 1.00 95.62 181 ASP A O 1
ATOM 1422 N N . PRO A 1 182 ? -11.130 -7.347 16.019 1.00 96.38 182 PRO A N 1
ATOM 1423 C CA . PRO A 1 182 ? -11.827 -6.069 16.070 1.00 96.38 182 PRO A CA 1
ATOM 1424 C C . PRO A 1 182 ? -12.541 -5.780 17.392 1.00 96.38 182 PRO A C 1
ATOM 1426 O O . PRO A 1 182 ? -12.740 -4.608 17.702 1.00 96.38 182 PRO A O 1
ATOM 1429 N N . ALA A 1 183 ? -12.921 -6.806 18.161 1.00 94.81 183 ALA A N 1
ATOM 1430 C CA . ALA A 1 183 ? -13.520 -6.643 19.485 1.00 94.81 183 ALA A CA 1
ATOM 1431 C C . ALA A 1 183 ? -12.512 -6.212 20.569 1.00 94.81 183 ALA A C 1
ATOM 1433 O O . ALA A 1 183 ? -12.919 -5.670 21.593 1.00 94.81 183 ALA A O 1
ATOM 1434 N N . ALA A 1 184 ? -11.215 -6.442 20.349 1.00 95.81 184 ALA A N 1
ATOM 1435 C CA . ALA A 1 184 ? -10.130 -6.026 21.238 1.00 95.81 184 ALA A CA 1
ATOM 1436 C C . ALA A 1 184 ? -9.566 -4.634 20.892 1.00 95.81 184 ALA A C 1
ATOM 1438 O O . ALA A 1 184 ? -8.699 -4.128 21.598 1.00 95.81 184 ALA A O 1
ATOM 1439 N N . ILE A 1 185 ? -10.035 -4.023 19.800 1.00 98.00 185 ILE A N 1
ATOM 1440 C CA . ILE A 1 185 ? -9.638 -2.678 19.383 1.00 98.00 185 ILE A CA 1
ATOM 1441 C C . ILE A 1 185 ? -10.548 -1.659 20.071 1.00 98.00 185 ILE A C 1
ATOM 1443 O O . ILE A 1 185 ? -11.774 -1.765 20.015 1.00 98.00 185 ILE A O 1
ATOM 1447 N N . ASP A 1 186 ? -9.951 -0.634 20.672 1.00 98.00 186 ASP A N 1
ATOM 1448 C CA . ASP A 1 186 ? -10.685 0.493 21.237 1.00 98.00 186 ASP A CA 1
ATOM 1449 C C . ASP A 1 186 ? -11.083 1.471 20.123 1.00 98.00 186 ASP A C 1
ATOM 1451 O O . ASP A 1 186 ? -10.264 2.235 19.598 1.00 98.00 186 ASP A O 1
ATOM 1455 N N . TRP A 1 187 ? -12.350 1.401 19.722 1.00 98.06 187 TRP A N 1
ATOM 1456 C CA . TRP A 1 187 ? -12.910 2.213 18.651 1.00 98.06 187 TRP A CA 1
ATOM 1457 C C . TRP A 1 187 ? -13.506 3.511 19.179 1.00 98.06 187 TRP A C 1
ATOM 1459 O O . TRP A 1 187 ? -14.410 3.518 20.012 1.00 98.06 187 TRP A O 1
ATOM 1469 N N . ARG A 1 188 ? -13.057 4.626 18.609 1.00 97.12 188 ARG A N 1
ATOM 1470 C CA . ARG A 1 188 ? -13.457 5.976 19.004 1.00 97.12 188 ARG A CA 1
ATOM 1471 C C . ARG A 1 188 ? -13.831 6.802 17.786 1.00 97.12 188 ARG A C 1
ATOM 1473 O O . ARG A 1 188 ? -13.341 6.570 16.681 1.00 97.12 188 ARG A O 1
ATOM 1480 N N . VAL A 1 189 ? -14.676 7.802 17.989 1.00 97.06 189 VAL A N 1
ATOM 1481 C CA . VAL A 1 189 ? -14.869 8.858 16.995 1.00 97.06 189 VAL A CA 1
ATOM 1482 C C . VAL A 1 189 ? -13.815 9.944 17.170 1.00 97.06 189 VAL A C 1
ATOM 1484 O O . VAL A 1 189 ? -13.406 10.260 18.283 1.00 97.06 189 VAL A O 1
ATOM 1487 N N . GLU A 1 190 ? -13.373 10.525 16.062 1.00 95.12 190 GLU A N 1
ATOM 1488 C CA . GLU A 1 190 ? -12.393 11.607 16.043 1.00 95.12 190 GLU A CA 1
ATOM 1489 C C . GLU A 1 190 ? -12.805 12.714 15.081 1.00 95.12 190 GLU A C 1
ATOM 1491 O O . GLU A 1 190 ? -13.547 12.506 14.118 1.00 95.12 190 GLU A O 1
ATOM 1496 N N . GLY A 1 191 ? -12.255 13.900 15.309 1.00 92.75 191 GLY A N 1
ATOM 1497 C CA . GLY A 1 191 ? -12.465 15.078 14.483 1.00 92.75 191 GLY A CA 1
ATOM 1498 C C . GLY A 1 191 ? -12.478 16.332 15.340 1.00 92.75 191 GLY A C 1
ATOM 1499 O O . GLY A 1 191 ? -12.692 16.263 16.547 1.00 92.75 191 GLY A O 1
ATOM 1500 N N . LYS A 1 192 ? -12.264 17.490 14.710 1.00 90.31 192 LYS A N 1
ATOM 1501 C CA . LYS A 1 192 ? -12.226 18.781 15.410 1.00 90.31 192 LYS A CA 1
ATOM 1502 C C . LYS A 1 192 ? -13.512 19.064 16.202 1.00 90.31 192 LYS A C 1
ATOM 1504 O O . LYS A 1 192 ? -13.428 19.638 17.276 1.00 90.31 192 LYS A O 1
ATOM 1509 N N . ASN A 1 193 ? -14.657 18.617 15.685 1.00 90.50 193 ASN A N 1
ATOM 1510 C CA . ASN A 1 193 ? -15.978 18.861 16.265 1.00 90.50 193 ASN A CA 1
ATOM 1511 C C . ASN A 1 193 ? -16.576 17.583 16.891 1.00 90.50 193 ASN A C 1
ATOM 1513 O O . ASN A 1 193 ? -17.790 17.473 17.039 1.00 90.50 193 ASN A O 1
ATOM 1517 N N . ALA A 1 194 ? -15.750 16.583 17.232 1.00 90.19 194 ALA A N 1
ATOM 1518 C CA . ALA A 1 194 ? -16.246 15.322 17.790 1.00 90.19 194 ALA A CA 1
ATOM 1519 C C . ALA A 1 194 ? -16.998 15.526 19.118 1.00 90.19 194 ALA A C 1
ATOM 1521 O O . ALA A 1 194 ? -18.051 14.926 19.316 1.00 90.19 194 ALA A O 1
ATOM 1522 N N . GLU A 1 195 ? -16.506 16.418 19.985 1.00 89.25 195 GLU A N 1
ATOM 1523 C CA . GLU A 1 195 ? -17.158 16.771 21.259 1.00 89.25 195 GLU A CA 1
ATOM 1524 C C . GLU A 1 195 ? -18.497 17.501 21.065 1.00 89.25 195 GLU A C 1
ATOM 1526 O O . GLU A 1 195 ? -19.381 17.417 21.913 1.00 89.25 195 GLU A O 1
ATOM 1531 N N . GLU A 1 196 ? -18.682 18.162 19.921 1.00 91.00 196 GLU A N 1
ATOM 1532 C CA . GLU A 1 196 ? -19.930 18.827 19.526 1.00 91.00 196 GLU A CA 1
ATOM 1533 C C . GLU A 1 196 ? -20.922 17.853 18.856 1.00 91.00 196 GLU A C 1
ATOM 1535 O O . GLU A 1 196 ? -21.964 18.265 18.349 1.00 91.00 196 GLU A O 1
ATOM 1540 N N . GLY A 1 197 ? -20.605 16.552 18.828 1.00 89.56 197 GLY A N 1
ATOM 1541 C CA . GLY A 1 197 ? -21.415 15.526 18.168 1.00 89.56 197 GLY A CA 1
ATOM 1542 C C . GLY A 1 197 ? -21.246 15.474 16.646 1.00 89.56 197 GLY A C 1
ATOM 1543 O O . GLY A 1 197 ? -22.011 14.782 15.974 1.00 89.56 197 GLY A O 1
ATOM 1544 N N . ASP A 1 198 ? -20.239 16.159 16.090 1.00 92.50 198 ASP A N 1
ATOM 1545 C CA . ASP A 1 198 ? -19.935 16.171 14.655 1.00 92.50 198 ASP A CA 1
ATOM 1546 C C . ASP A 1 198 ? -18.519 15.643 14.342 1.00 92.50 198 ASP A C 1
ATOM 1548 O O . ASP A 1 198 ? -17.649 16.366 13.840 1.00 92.50 198 ASP A O 1
ATOM 1552 N N . PRO A 1 199 ? -18.234 14.362 14.635 1.00 95.06 199 PRO A N 1
ATOM 1553 C CA . PRO A 1 199 ? -16.949 13.778 14.288 1.00 95.06 199 PRO A CA 1
ATOM 1554 C C . PRO A 1 199 ? -16.763 13.688 12.765 1.00 95.06 199 PRO A C 1
ATOM 1556 O O . PRO A 1 199 ? -17.714 13.692 11.974 1.00 95.06 199 PRO A O 1
ATOM 1559 N N . SER A 1 200 ? -15.505 13.572 12.339 1.00 93.94 200 SER A N 1
ATOM 1560 C CA . SER A 1 200 ? -15.121 13.424 10.930 1.00 93.94 200 SER A CA 1
ATOM 1561 C C . SER A 1 200 ? -14.588 12.033 10.583 1.00 93.94 200 SER A C 1
ATOM 1563 O O . SER A 1 200 ? -14.510 11.694 9.397 1.00 93.94 200 SER A O 1
ATOM 1565 N N . SER A 1 201 ? -14.234 11.232 11.590 1.00 95.62 201 SER A N 1
ATOM 1566 C CA . SER A 1 201 ? -13.645 9.908 11.408 1.00 95.62 201 SER A CA 1
ATOM 1567 C C . SER A 1 201 ? -13.951 8.945 12.555 1.00 95.62 201 SER A C 1
ATOM 1569 O O . SER A 1 201 ? -14.339 9.364 13.644 1.00 95.62 201 SER A O 1
ATOM 1571 N N . VAL A 1 202 ? -13.740 7.656 12.293 1.00 96.75 202 VAL A N 1
ATOM 1572 C CA . VAL A 1 202 ? -13.654 6.586 13.298 1.00 96.75 202 VAL A CA 1
ATOM 1573 C C . VAL A 1 202 ? -12.208 6.108 13.347 1.00 96.75 202 VAL A C 1
ATOM 1575 O O . VAL A 1 202 ? -11.618 5.865 12.295 1.00 96.75 202 VAL A O 1
ATOM 1578 N N . ALA A 1 203 ? -11.633 5.962 14.534 1.00 97.25 203 ALA A N 1
ATOM 1579 C CA . ALA A 1 203 ? -10.281 5.460 14.739 1.00 97.25 203 ALA A CA 1
ATOM 1580 C C . ALA A 1 203 ? -10.288 4.263 15.692 1.00 97.25 203 ALA A C 1
ATOM 1582 O O . ALA A 1 203 ? -11.076 4.223 16.632 1.00 97.25 203 ALA A O 1
ATOM 1583 N N . GLY A 1 204 ? -9.419 3.291 15.430 1.00 97.62 204 GLY A N 1
ATOM 1584 C CA . GLY A 1 204 ? -9.229 2.113 16.274 1.00 97.62 204 GLY A CA 1
ATOM 1585 C C . GLY A 1 204 ? -7.849 2.138 16.914 1.00 97.62 204 GLY A C 1
ATOM 1586 O O . GLY A 1 204 ? -6.858 2.339 16.206 1.00 97.62 204 GLY A O 1
ATOM 1587 N N . TYR A 1 205 ? -7.792 1.933 18.225 1.00 97.31 205 TYR A N 1
ATOM 1588 C CA . TYR A 1 205 ? -6.575 1.953 19.028 1.00 97.31 205 TYR A CA 1
ATOM 1589 C C . TYR A 1 205 ? -6.273 0.587 19.635 1.00 97.31 205 TYR A C 1
ATOM 1591 O O . TYR A 1 205 ? -7.179 -0.155 20.006 1.00 97.31 205 TYR A O 1
ATOM 1599 N N . ILE A 1 206 ? -4.984 0.284 19.750 1.00 95.94 206 ILE A N 1
ATOM 1600 C CA . ILE A 1 206 ? -4.469 -0.844 20.525 1.00 95.94 206 ILE A CA 1
ATOM 1601 C C . ILE A 1 206 ? -3.526 -0.322 21.601 1.00 95.94 206 ILE A C 1
ATOM 1603 O O . ILE A 1 206 ? -2.825 0.670 21.386 1.00 95.94 206 ILE A O 1
ATOM 1607 N N . ASP A 1 207 ? -3.485 -0.996 22.742 1.00 92.88 207 ASP A N 1
ATOM 1608 C CA . ASP A 1 207 ? -2.513 -0.682 23.782 1.00 92.88 207 ASP A CA 1
ATOM 1609 C C . ASP A 1 207 ? -1.144 -1.265 23.424 1.00 92.88 207 ASP A C 1
ATOM 1611 O O . ASP A 1 207 ? -1.018 -2.410 22.990 1.00 92.88 207 ASP A O 1
ATOM 1615 N N . THR A 1 208 ? -0.105 -0.457 23.609 1.00 87.06 208 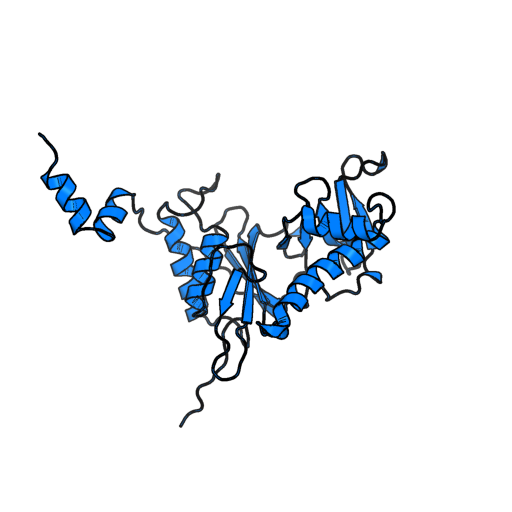THR A N 1
ATOM 1616 C CA . THR A 1 208 ? 1.296 -0.862 23.469 1.00 87.06 208 THR A CA 1
ATOM 1617 C C . THR A 1 208 ? 2.069 -0.438 24.711 1.00 87.06 208 THR A C 1
ATOM 1619 O O . THR A 1 208 ? 1.606 0.414 25.472 1.00 87.06 208 THR A O 1
ATOM 1622 N N . ASP A 1 209 ? 3.289 -0.946 24.884 1.00 84.94 209 ASP A N 1
ATOM 1623 C CA . ASP A 1 209 ? 4.169 -0.541 25.991 1.00 84.94 209 ASP A CA 1
ATOM 1624 C C . ASP A 1 209 ? 4.449 0.975 26.015 1.00 84.94 209 ASP A C 1
ATOM 1626 O O . ASP A 1 209 ? 4.765 1.545 27.056 1.00 84.94 209 ASP A O 1
ATOM 1630 N N . SER A 1 210 ? 4.322 1.646 24.866 1.00 84.06 210 SER A N 1
ATOM 1631 C CA . SER A 1 210 ? 4.507 3.097 24.720 1.00 84.06 210 SER A CA 1
ATOM 1632 C C . SER A 1 210 ? 3.201 3.898 24.833 1.00 84.06 210 SER A C 1
ATOM 1634 O O . SER A 1 210 ? 3.202 5.107 24.594 1.00 84.06 210 SER A O 1
ATOM 1636 N N . GLY A 1 211 ? 2.091 3.247 25.192 1.00 88.56 211 GLY A N 1
ATOM 1637 C CA . GLY A 1 211 ? 0.751 3.827 25.252 1.00 88.56 211 GLY A CA 1
ATOM 1638 C C . GLY A 1 211 ? -0.136 3.441 24.060 1.00 88.56 211 GLY A C 1
ATOM 1639 O O . GLY A 1 211 ? 0.232 2.574 23.261 1.00 88.56 211 GLY A O 1
ATOM 1640 N N . PRO A 1 212 ? -1.321 4.061 23.931 1.00 92.19 212 PRO A N 1
ATOM 1641 C CA . PRO A 1 212 ? -2.272 3.719 22.882 1.00 92.19 212 PRO A CA 1
ATOM 1642 C C . PRO A 1 212 ? -1.726 4.102 21.503 1.00 92.19 212 PRO A C 1
ATOM 1644 O O . PRO A 1 212 ? -1.368 5.254 21.247 1.00 92.19 212 PRO A O 1
ATOM 1647 N N . LEU A 1 213 ? -1.709 3.133 20.594 1.00 93.12 213 LEU A N 1
ATOM 1648 C CA . LEU A 1 213 ? -1.300 3.292 19.207 1.00 93.12 213 LEU A CA 1
ATOM 1649 C C . LEU A 1 213 ? -2.527 3.216 18.304 1.00 93.12 213 LEU A C 1
ATOM 1651 O O . LEU A 1 213 ? -3.338 2.296 18.399 1.00 93.12 213 LEU A O 1
ATOM 1655 N N . ARG A 1 214 ? -2.663 4.190 17.401 1.00 94.81 214 ARG A N 1
ATOM 1656 C CA . ARG A 1 214 ? -3.707 4.166 16.376 1.00 94.81 214 ARG A CA 1
ATOM 1657 C C . ARG A 1 214 ? -3.371 3.084 15.366 1.00 94.81 214 ARG A C 1
ATOM 1659 O O . ARG A 1 214 ? -2.348 3.197 14.705 1.00 94.81 214 ARG A O 1
ATOM 1666 N N . LEU A 1 215 ? -4.249 2.099 15.226 1.00 95.94 215 LEU A N 1
ATOM 1667 C CA . LEU A 1 215 ? -4.129 1.003 14.267 1.00 95.94 215 LEU A CA 1
ATOM 1668 C C . LEU A 1 215 ? -4.981 1.256 13.016 1.00 95.94 215 LEU A C 1
ATOM 1670 O O . LEU A 1 215 ? -4.556 0.960 11.903 1.00 95.94 215 LEU A O 1
ATOM 1674 N N . TRP A 1 216 ? -6.162 1.856 13.184 1.00 96.88 216 TRP A N 1
ATOM 1675 C CA . TRP A 1 216 ? -7.123 2.113 12.107 1.00 96.88 216 TRP A CA 1
ATOM 1676 C C . TRP A 1 216 ? -7.593 3.561 12.098 1.00 96.88 216 TRP A C 1
ATOM 1678 O O . TRP A 1 216 ? -7.745 4.172 13.156 1.00 96.88 216 TRP A O 1
ATOM 1688 N N . GLN A 1 217 ? -7.899 4.092 10.912 1.00 95.94 217 GLN A N 1
ATOM 1689 C CA . GLN A 1 217 ? -8.641 5.343 10.780 1.00 95.94 217 GLN A CA 1
ATOM 1690 C C . GLN A 1 217 ? -9.477 5.388 9.506 1.00 95.94 217 GLN A C 1
ATOM 1692 O O . GLN A 1 217 ? -8.953 5.280 8.402 1.00 95.94 217 GLN A O 1
ATOM 1697 N N . TRP A 1 218 ? -10.773 5.622 9.656 1.00 96.06 218 TRP A N 1
ATOM 1698 C CA . TRP A 1 218 ? -11.705 5.801 8.555 1.00 96.06 218 TRP A CA 1
ATOM 1699 C C . TRP A 1 218 ? -12.257 7.222 8.523 1.00 96.06 218 TRP A C 1
ATOM 1701 O O . TRP A 1 218 ? -12.945 7.653 9.447 1.00 96.06 218 TRP A O 1
ATOM 1711 N N . TYR A 1 219 ? -11.991 7.947 7.439 1.00 93.19 219 TYR A N 1
ATOM 1712 C CA . TYR A 1 219 ? -12.458 9.314 7.226 1.00 93.19 219 TYR A CA 1
ATOM 1713 C C . TYR A 1 219 ? -13.806 9.336 6.507 1.00 93.19 219 TYR A C 1
ATOM 1715 O O . TYR A 1 219 ? -13.888 9.608 5.306 1.00 93.19 219 TYR A O 1
ATOM 1723 N N . ALA A 1 220 ? -14.878 9.100 7.262 1.00 88.19 220 ALA A N 1
ATOM 1724 C CA . ALA A 1 220 ? -16.249 9.038 6.755 1.00 88.19 220 ALA A CA 1
ATOM 1725 C C . ALA A 1 220 ? -16.665 10.269 5.923 1.00 88.19 220 ALA A C 1
ATOM 1727 O O . ALA A 1 220 ? -17.423 10.145 4.964 1.00 88.19 220 ALA A O 1
ATOM 1728 N N . ARG A 1 221 ? -16.154 11.462 6.267 1.00 83.75 221 ARG A N 1
ATOM 1729 C CA . ARG A 1 221 ? -16.506 12.732 5.603 1.00 83.75 221 ARG A CA 1
ATOM 1730 C C . ARG A 1 221 ? -15.526 13.192 4.514 1.00 83.75 221 ARG A C 1
ATOM 1732 O O . ARG A 1 221 ? -15.789 14.198 3.866 1.00 83.75 221 ARG A O 1
ATOM 1739 N N . SER A 1 222 ? -14.407 12.496 4.303 1.00 78.56 222 SER A N 1
ATOM 1740 C CA . SER A 1 222 ? -13.349 12.920 3.368 1.00 78.56 222 SER A CA 1
ATOM 1741 C C . SER A 1 222 ? -12.996 11.797 2.400 1.00 78.56 222 SER A C 1
ATOM 1743 O O . SER A 1 222 ? -11.999 11.098 2.571 1.00 78.56 222 SER A O 1
ATOM 1745 N N . GLY A 1 223 ? -13.858 11.580 1.404 1.00 73.75 223 GLY A N 1
ATOM 1746 C CA . GLY A 1 223 ? -13.650 10.546 0.385 1.00 73.75 223 GLY A CA 1
ATOM 1747 C C . GLY A 1 223 ? -13.668 9.112 0.924 1.00 73.75 223 GLY A C 1
ATOM 1748 O O . GLY A 1 223 ? -13.357 8.189 0.180 1.00 73.75 223 GLY A O 1
ATOM 1749 N N . GLY A 1 224 ? -14.053 8.905 2.192 1.00 80.69 224 GLY A N 1
ATOM 1750 C CA . GLY A 1 224 ? -14.178 7.588 2.811 1.00 80.69 224 GLY A CA 1
ATOM 1751 C C . GLY A 1 224 ? -12.869 6.817 2.902 1.00 80.69 224 GLY A C 1
ATOM 1752 O O . GLY A 1 224 ? -12.893 5.589 2.862 1.00 80.69 224 GLY A O 1
ATOM 1753 N N . GLN A 1 225 ? -11.743 7.527 2.998 1.00 90.50 225 GLN A N 1
ATOM 1754 C CA . GLN A 1 225 ? -10.424 6.911 3.082 1.00 90.50 225 GLN A CA 1
ATOM 1755 C C . GLN A 1 225 ? -10.317 6.030 4.324 1.00 90.50 225 GLN A C 1
ATOM 1757 O O . GLN A 1 225 ? -10.561 6.497 5.439 1.00 90.50 225 GLN A O 1
ATOM 1762 N N . LEU A 1 226 ? -9.921 4.775 4.133 1.00 94.00 226 LEU A N 1
ATOM 1763 C CA . LEU A 1 226 ? -9.593 3.841 5.199 1.00 94.00 226 LEU A CA 1
ATOM 1764 C C . LEU A 1 226 ? -8.083 3.658 5.255 1.00 94.00 226 LEU A C 1
ATOM 1766 O O . LEU A 1 226 ? -7.454 3.223 4.290 1.00 94.00 226 LEU A O 1
ATOM 1770 N N . LYS A 1 227 ? -7.519 3.998 6.405 1.00 94.88 227 LYS A N 1
ATOM 1771 C CA . LYS A 1 227 ? -6.092 3.974 6.685 1.00 94.88 227 LYS A CA 1
ATOM 1772 C C . LYS A 1 227 ? -5.795 2.944 7.763 1.00 94.88 227 LYS A C 1
ATOM 1774 O O . LYS A 1 227 ? -6.588 2.756 8.688 1.00 94.88 227 LYS A O 1
ATOM 1779 N N . PHE A 1 228 ? -4.641 2.313 7.630 1.00 95.56 228 PHE A N 1
ATOM 1780 C CA . PHE A 1 228 ? -4.134 1.293 8.529 1.00 95.56 228 PHE A CA 1
ATOM 1781 C C . PHE A 1 228 ? -2.680 1.599 8.890 1.00 95.56 228 PHE A C 1
ATOM 1783 O O . PHE A 1 228 ? -1.900 2.064 8.054 1.00 95.56 228 PHE A O 1
ATOM 1790 N N . TYR A 1 229 ? -2.346 1.380 10.155 1.00 95.06 229 TYR A N 1
ATOM 1791 C CA . TYR A 1 229 ? -1.107 1.826 10.778 1.00 95.06 229 TYR A CA 1
ATOM 1792 C C . TYR A 1 229 ? -0.464 0.665 11.547 1.00 95.06 229 TYR A C 1
ATOM 1794 O O . TYR A 1 229 ? -0.484 0.665 12.781 1.00 95.06 229 TYR A O 1
ATOM 1802 N N . PRO A 1 230 ? 0.061 -0.368 10.865 1.00 94.50 230 PRO A N 1
ATOM 1803 C CA . PRO A 1 230 ? 0.645 -1.493 11.577 1.00 94.50 230 PRO A CA 1
ATOM 1804 C C . PRO A 1 230 ? 1.902 -1.027 12.331 1.00 94.50 230 PRO A C 1
ATOM 1806 O O . PRO A 1 230 ? 2.709 -0.274 11.766 1.00 94.50 230 PRO A O 1
ATOM 1809 N N . PRO A 1 231 ? 2.085 -1.441 13.595 1.00 93.56 231 PRO A N 1
ATOM 1810 C CA . PRO A 1 231 ? 3.320 -1.213 14.333 1.00 93.56 231 PRO A CA 1
ATOM 1811 C C . PRO A 1 231 ? 4.559 -1.674 13.559 1.00 93.56 231 PRO A C 1
ATOM 1813 O O . PRO A 1 231 ? 4.519 -2.669 12.833 1.00 93.56 231 PRO A O 1
ATOM 1816 N N . LYS A 1 232 ? 5.681 -0.970 13.738 1.00 91.75 232 LYS A N 1
ATOM 1817 C CA . LYS A 1 232 ? 6.977 -1.483 13.275 1.00 91.75 232 LYS A CA 1
ATOM 1818 C C . LYS A 1 232 ? 7.328 -2.772 14.023 1.00 91.75 232 LYS A C 1
ATOM 1820 O O . LYS A 1 232 ? 7.077 -2.875 15.222 1.00 91.75 232 LYS A O 1
ATOM 1825 N N . GLY A 1 233 ? 7.915 -3.732 13.319 1.00 92.62 233 GLY A N 1
ATOM 1826 C CA . GLY A 1 233 ? 8.150 -5.096 13.787 1.00 92.62 233 GLY A CA 1
ATOM 1827 C C . GLY A 1 233 ? 7.016 -6.074 13.466 1.00 92.62 233 GLY A C 1
ATOM 1828 O O . GLY A 1 233 ? 7.162 -7.258 13.750 1.00 92.62 233 GLY A O 1
ATOM 1829 N N . TRP A 1 234 ? 5.898 -5.613 12.892 1.00 95.44 234 TRP A N 1
ATOM 1830 C CA . TRP A 1 234 ? 4.862 -6.504 12.350 1.00 95.44 234 TRP A CA 1
ATOM 1831 C C . TRP A 1 234 ? 5.079 -6.845 10.874 1.00 95.44 234 TRP A C 1
ATOM 1833 O O . TRP A 1 234 ? 4.393 -7.712 10.336 1.00 95.44 234 TRP A O 1
ATOM 1843 N N . GLU A 1 235 ? 5.984 -6.142 10.195 1.00 95.88 235 GLU A N 1
ATOM 1844 C CA . GLU A 1 235 ? 6.391 -6.499 8.844 1.00 95.88 235 GLU A CA 1
ATOM 1845 C C . GLU A 1 235 ? 7.005 -7.896 8.803 1.00 95.88 235 GLU A C 1
ATOM 1847 O O . GLU A 1 235 ? 7.725 -8.307 9.711 1.00 95.88 235 GLU A O 1
ATOM 1852 N N . GLU A 1 236 ? 6.754 -8.617 7.715 1.00 97.00 236 GLU A N 1
ATOM 1853 C CA . GLU A 1 236 ? 7.463 -9.872 7.460 1.00 97.00 236 GLU A CA 1
ATOM 1854 C C . GLU A 1 236 ? 8.915 -9.597 7.076 1.00 97.00 236 GLU A C 1
ATOM 1856 O O . GLU A 1 236 ? 9.809 -10.379 7.387 1.00 97.00 236 GLU A O 1
ATOM 1861 N N . TRP A 1 237 ? 9.138 -8.480 6.379 1.00 97.00 237 TRP A N 1
ATOM 1862 C CA . TRP A 1 237 ? 10.445 -8.074 5.900 1.00 97.00 237 TRP A CA 1
ATOM 1863 C C . TRP A 1 237 ? 10.491 -6.581 5.568 1.00 97.00 237 TRP A C 1
ATOM 1865 O O . TRP A 1 237 ? 9.495 -5.982 5.152 1.00 97.00 237 TRP A O 1
ATOM 1875 N N . SER A 1 238 ? 11.683 -5.996 5.693 1.00 96.56 238 SER A N 1
ATOM 1876 C CA . SER A 1 238 ? 11.993 -4.673 5.162 1.00 96.56 238 SER A CA 1
ATOM 1877 C C . SER A 1 238 ? 13.373 -4.645 4.508 1.00 96.56 238 SER A C 1
ATOM 1879 O O . SER A 1 238 ? 14.330 -5.255 4.988 1.00 96.56 238 SER A O 1
ATOM 1881 N N . SER A 1 239 ? 13.487 -3.917 3.399 1.00 97.25 239 SER A N 1
ATOM 1882 C CA . SER A 1 239 ? 14.765 -3.702 2.731 1.00 97.25 239 SER A CA 1
ATOM 1883 C C . SER A 1 239 ? 15.657 -2.764 3.544 1.00 97.25 239 SER A C 1
ATOM 1885 O O . SER A 1 239 ? 15.186 -1.974 4.367 1.00 97.25 239 SER A O 1
ATOM 1887 N N . VAL A 1 240 ? 16.955 -2.755 3.230 1.00 95.94 240 VAL A N 1
ATOM 1888 C CA . VAL A 1 240 ? 17.785 -1.585 3.546 1.00 95.94 240 VAL A CA 1
ATOM 1889 C C . VAL A 1 240 ? 17.240 -0.356 2.821 1.00 95.94 240 VAL A C 1
ATOM 1891 O O . VAL A 1 240 ? 16.572 -0.472 1.786 1.00 95.94 240 VAL A O 1
ATOM 1894 N N . ARG A 1 241 ? 17.525 0.825 3.366 1.00 96.94 241 ARG A N 1
ATOM 1895 C CA . ARG A 1 241 ? 17.206 2.080 2.689 1.00 96.94 241 ARG A CA 1
ATOM 1896 C C . ARG A 1 241 ? 18.093 2.274 1.465 1.00 96.94 241 ARG A C 1
ATOM 1898 O O . ARG A 1 241 ? 19.255 1.869 1.473 1.00 96.94 241 ARG A O 1
ATOM 1905 N N . PHE A 1 242 ? 17.549 2.910 0.438 1.00 97.81 242 PHE A N 1
ATOM 1906 C CA . PHE A 1 242 ? 18.261 3.221 -0.797 1.00 97.81 242 PHE A CA 1
ATOM 1907 C C . PHE A 1 242 ? 17.845 4.580 -1.357 1.00 97.81 242 PHE A C 1
ATOM 1909 O O . PHE A 1 242 ? 16.782 5.104 -1.027 1.00 97.81 242 PHE A O 1
ATOM 1916 N N . GLU A 1 243 ? 18.679 5.130 -2.235 1.00 97.62 243 GLU A N 1
ATOM 1917 C CA . GLU A 1 243 ? 18.391 6.352 -2.987 1.00 97.62 243 GLU A CA 1
ATOM 1918 C C . GLU A 1 243 ? 18.191 6.022 -4.474 1.00 97.62 243 GLU A C 1
ATOM 1920 O O . GLU A 1 243 ? 18.746 5.049 -5.005 1.00 97.62 243 GLU A O 1
ATOM 1925 N N . LEU A 1 244 ? 17.372 6.828 -5.149 1.00 97.12 244 LEU A N 1
ATOM 1926 C CA . LEU A 1 244 ? 17.132 6.706 -6.587 1.00 97.12 244 LEU A CA 1
ATOM 1927 C C . LEU A 1 244 ? 18.195 7.476 -7.376 1.00 97.12 244 LEU A C 1
ATOM 1929 O O . LEU A 1 244 ? 18.540 8.601 -7.018 1.00 97.12 244 LEU A O 1
ATOM 1933 N N . GLU A 1 245 ? 18.648 6.921 -8.497 1.00 96.06 245 GLU A N 1
ATOM 1934 C CA . GLU A 1 245 ? 19.571 7.607 -9.408 1.00 96.06 245 GLU A CA 1
ATOM 1935 C C . GLU A 1 245 ? 18.901 8.781 -10.114 1.00 96.06 245 GLU A C 1
ATOM 1937 O O . GLU A 1 245 ? 17.703 8.759 -10.394 1.00 96.06 245 GLU A O 1
ATOM 1942 N N . VAL A 1 246 ? 19.680 9.805 -10.455 1.00 91.19 246 VAL A N 1
ATOM 1943 C CA . VAL A 1 246 ? 19.214 10.837 -11.387 1.00 91.19 246 VAL A CA 1
ATOM 1944 C C . VAL A 1 246 ? 19.258 10.245 -12.795 1.00 91.19 246 VAL A C 1
ATOM 1946 O O . VAL A 1 246 ? 20.337 9.964 -13.314 1.00 91.19 246 VAL A O 1
ATOM 1949 N N . ALA A 1 247 ? 18.096 10.055 -13.415 1.00 87.06 247 ALA A N 1
ATOM 1950 C CA . ALA A 1 247 ? 18.019 9.664 -14.817 1.00 87.06 247 ALA A CA 1
ATOM 1951 C C . ALA A 1 247 ? 18.224 10.886 -15.737 1.00 87.06 247 ALA A C 1
ATOM 1953 O O . ALA A 1 247 ? 17.812 11.993 -15.377 1.00 87.06 247 ALA A O 1
ATOM 1954 N N . PRO A 1 248 ? 18.833 10.716 -16.927 1.00 86.69 248 PRO A N 1
ATOM 1955 C CA . PRO A 1 248 ? 18.833 11.753 -17.954 1.00 86.69 248 PRO A CA 1
ATOM 1956 C C . PRO A 1 248 ? 17.402 12.190 -18.283 1.00 86.69 248 PRO A C 1
ATOM 1958 O O . PRO A 1 248 ? 16.508 11.354 -18.384 1.00 86.69 248 PRO A O 1
ATOM 1961 N N . VAL A 1 249 ? 17.181 13.495 -18.453 1.00 82.00 249 VAL A N 1
ATOM 1962 C CA . VAL A 1 249 ? 15.860 14.018 -18.821 1.00 82.00 249 VAL A CA 1
ATOM 1963 C C . VAL A 1 249 ? 15.578 13.684 -20.282 1.00 82.00 249 VAL A C 1
ATOM 1965 O O . VAL A 1 249 ? 16.333 14.093 -21.163 1.00 82.00 249 VAL A O 1
ATOM 1968 N N . HIS A 1 250 ? 14.475 12.980 -20.531 1.00 78.38 250 HIS A N 1
ATOM 1969 C CA . HIS A 1 250 ? 13.971 12.716 -21.877 1.00 78.38 250 HIS A CA 1
ATOM 1970 C C . HIS A 1 250 ? 12.736 13.579 -22.120 1.00 78.38 250 HIS A C 1
ATOM 1972 O O . HIS A 1 250 ? 11.656 13.307 -21.584 1.00 78.38 250 HIS A O 1
ATOM 1978 N N . ASP A 1 251 ? 12.891 14.628 -22.927 1.00 82.81 251 ASP A N 1
ATOM 1979 C CA . ASP A 1 251 ? 11.748 15.428 -23.352 1.00 82.81 251 ASP A CA 1
ATOM 1980 C C . ASP A 1 251 ? 10.817 14.639 -24.296 1.00 82.81 251 ASP A C 1
ATOM 1982 O O . ASP A 1 251 ? 11.099 13.515 -24.725 1.00 82.81 251 ASP A O 1
ATOM 1986 N N . LEU A 1 252 ? 9.645 15.212 -24.582 1.00 87.44 252 LEU A N 1
ATOM 1987 C CA . LEU A 1 252 ? 8.639 14.543 -25.409 1.00 87.44 252 LEU A CA 1
ATOM 1988 C C . LEU A 1 252 ? 9.111 14.319 -26.848 1.00 87.44 252 LEU A C 1
ATOM 1990 O O . LEU A 1 252 ? 8.661 13.364 -27.478 1.00 87.44 252 LEU A O 1
ATOM 1994 N N . GLN A 1 253 ? 9.999 15.175 -27.356 1.00 88.06 253 GLN A N 1
ATOM 1995 C CA . GLN A 1 253 ? 10.545 15.023 -28.696 1.00 88.06 253 GLN A CA 1
ATOM 1996 C C . GLN A 1 253 ? 11.495 13.824 -28.738 1.00 88.06 253 GLN A C 1
ATOM 1998 O O . GLN A 1 253 ? 11.290 12.934 -29.557 1.00 88.06 253 GLN A O 1
ATOM 2003 N N . ALA A 1 254 ? 12.442 13.735 -27.803 1.00 85.81 254 ALA A N 1
ATOM 2004 C CA . ALA A 1 254 ? 13.357 12.603 -27.687 1.00 85.81 254 ALA A CA 1
ATOM 2005 C C . ALA A 1 254 ? 12.599 11.270 -27.550 1.00 85.81 254 ALA A C 1
ATOM 2007 O O . ALA A 1 254 ? 12.964 10.279 -28.178 1.00 85.81 254 ALA A O 1
ATOM 2008 N N . LYS A 1 255 ? 11.494 11.248 -26.791 1.00 87.75 255 LYS A N 1
ATOM 2009 C CA . LYS A 1 255 ? 10.632 10.056 -26.677 1.00 87.75 255 LYS A CA 1
ATOM 2010 C C . LYS A 1 255 ? 9.932 9.705 -27.986 1.00 87.75 255 LYS A C 1
ATOM 2012 O O . LYS A 1 255 ? 9.848 8.531 -28.336 1.00 87.75 255 LYS A O 1
ATOM 2017 N N . ALA A 1 256 ? 9.421 10.697 -28.712 1.00 90.50 256 ALA A N 1
ATOM 2018 C CA . ALA A 1 256 ? 8.772 10.462 -29.998 1.00 90.50 256 ALA A CA 1
ATOM 2019 C C . ALA A 1 256 ? 9.765 9.950 -31.055 1.00 90.50 256 ALA A C 1
ATOM 2021 O O . ALA A 1 256 ? 9.443 9.019 -31.793 1.00 90.50 256 ALA A O 1
ATOM 2022 N N . GLU A 1 257 ? 10.974 10.514 -31.083 1.00 90.44 257 GLU A N 1
ATOM 2023 C CA . GLU A 1 257 ? 12.079 10.076 -31.939 1.00 90.44 257 GLU A CA 1
ATOM 2024 C C . GLU A 1 257 ? 12.518 8.643 -31.615 1.00 90.44 257 GLU A C 1
ATOM 2026 O O . GLU A 1 257 ? 12.780 7.863 -32.528 1.00 90.44 257 GLU A O 1
ATOM 2031 N N . GLU A 1 258 ? 12.549 8.265 -30.336 1.00 88.56 258 GLU A N 1
ATOM 2032 C CA . GLU A 1 258 ? 12.897 6.909 -29.909 1.00 88.56 258 GLU A CA 1
ATOM 2033 C C . GLU A 1 258 ? 11.797 5.886 -30.238 1.00 88.56 258 GLU A C 1
ATOM 2035 O O . GLU A 1 258 ? 12.082 4.810 -30.767 1.00 88.56 258 GLU A O 1
ATOM 2040 N N . TYR A 1 259 ? 10.531 6.200 -29.943 1.00 92.62 259 TYR A N 1
ATOM 2041 C CA . TYR A 1 259 ? 9.422 5.248 -30.089 1.00 92.62 259 TYR A CA 1
ATOM 2042 C C . TYR A 1 259 ? 8.934 5.120 -31.530 1.00 92.62 259 TYR A C 1
ATOM 2044 O O . TYR A 1 259 ? 8.517 4.038 -31.954 1.00 92.62 259 TYR A O 1
ATOM 2052 N N . TRP A 1 260 ? 8.984 6.212 -32.294 1.00 93.81 260 TRP A N 1
ATOM 2053 C CA . TRP A 1 260 ? 8.483 6.268 -33.663 1.00 93.81 260 TRP A CA 1
ATOM 2054 C C . TRP A 1 260 ? 9.444 7.010 -34.601 1.00 93.81 260 TRP A C 1
ATOM 2056 O O . TRP A 1 260 ? 9.019 7.944 -35.286 1.00 93.81 260 TRP A O 1
ATOM 2066 N N . PRO A 1 261 ? 10.711 6.568 -34.723 1.00 92.62 261 PRO A N 1
ATOM 2067 C CA . PRO A 1 261 ? 11.733 7.285 -35.491 1.00 92.62 261 PRO A CA 1
ATOM 2068 C C . PRO A 1 261 ? 11.309 7.551 -36.940 1.00 92.62 261 PRO A C 1
ATOM 2070 O O . PRO A 1 261 ? 11.564 8.622 -37.488 1.00 92.62 261 PRO A O 1
ATOM 2073 N N . ASN A 1 262 ? 10.607 6.597 -37.558 1.00 93.25 262 ASN A N 1
ATOM 2074 C CA . ASN A 1 262 ? 10.143 6.730 -38.938 1.00 93.25 262 ASN A CA 1
ATOM 2075 C C . ASN A 1 262 ? 8.989 7.734 -39.071 1.00 93.25 262 ASN A C 1
ATOM 2077 O O . ASN A 1 262 ? 9.059 8.617 -39.918 1.00 93.25 262 ASN A O 1
ATOM 2081 N N . LEU A 1 263 ? 7.957 7.627 -38.222 1.00 91.19 263 LEU A N 1
ATOM 2082 C CA . LEU A 1 263 ? 6.776 8.499 -38.293 1.00 91.19 263 LEU A CA 1
ATOM 2083 C C . LEU A 1 263 ? 7.123 9.938 -37.904 1.00 91.19 263 LEU A C 1
ATOM 2085 O O . LEU A 1 263 ? 6.666 10.876 -38.550 1.00 91.19 263 LEU A O 1
ATOM 2089 N N . TRP A 1 264 ? 7.951 10.116 -36.871 1.00 87.94 264 TRP A N 1
ATOM 2090 C CA . TRP A 1 264 ? 8.405 11.437 -36.449 1.00 87.94 264 TRP A CA 1
ATOM 2091 C C . TRP A 1 264 ? 9.316 12.075 -37.505 1.00 87.94 264 TRP A C 1
ATOM 2093 O O . TRP A 1 264 ? 9.076 13.203 -37.932 1.00 87.94 264 TRP A O 1
ATOM 2103 N N . GLY A 1 265 ? 10.288 11.319 -38.030 1.00 84.00 265 GLY A N 1
ATOM 2104 C CA . GLY A 1 265 ? 11.207 11.809 -39.060 1.00 84.00 265 GLY A CA 1
ATOM 2105 C C . GLY A 1 265 ? 10.544 12.130 -40.408 1.00 84.00 265 GLY A C 1
ATOM 2106 O O . GLY A 1 265 ? 11.071 12.933 -41.178 1.00 84.00 265 GLY A O 1
ATOM 2107 N N . GLU A 1 266 ? 9.392 11.534 -40.728 1.00 86.00 266 GLU A N 1
ATOM 2108 C CA . GLU A 1 266 ? 8.582 11.923 -41.893 1.00 86.00 266 GLU A CA 1
ATOM 2109 C C . GLU A 1 266 ? 7.971 13.321 -41.743 1.00 86.00 266 GLU A C 1
ATOM 2111 O O . GLU A 1 266 ? 7.936 14.068 -42.722 1.00 86.00 266 GLU A O 1
ATOM 2116 N N . LEU A 1 267 ? 7.552 13.700 -40.532 1.00 81.81 267 LEU A N 1
ATOM 2117 C CA . LEU A 1 267 ? 6.985 15.023 -40.254 1.00 81.81 267 LEU A CA 1
ATOM 2118 C C . LEU A 1 267 ? 8.037 16.129 -40.370 1.00 81.81 267 LEU A C 1
ATOM 2120 O O . LEU A 1 267 ? 7.742 17.193 -40.913 1.00 81.81 267 LEU A O 1
ATOM 2124 N N . ASP A 1 268 ? 9.270 15.873 -39.931 1.00 73.50 268 ASP A N 1
ATOM 2125 C CA . ASP A 1 268 ? 10.361 16.848 -40.044 1.00 73.50 268 ASP A CA 1
ATOM 2126 C C . ASP A 1 268 ? 10.778 17.090 -41.498 1.00 73.50 268 ASP A C 1
ATOM 2128 O O . ASP A 1 268 ? 11.057 18.226 -41.880 1.00 73.50 268 ASP A O 1
ATOM 2132 N N . ARG A 1 269 ? 10.734 16.055 -42.349 1.00 68.12 269 ARG A N 1
ATOM 2133 C CA . ARG A 1 269 ? 10.952 16.197 -43.802 1.00 68.12 269 ARG A CA 1
ATOM 2134 C C . ARG A 1 269 ? 9.834 16.964 -44.513 1.00 68.12 269 ARG A C 1
ATOM 2136 O O . ARG A 1 269 ? 10.047 17.437 -45.625 1.00 68.12 269 ARG A O 1
ATOM 2143 N N . ALA A 1 270 ? 8.656 17.056 -43.900 1.00 69.75 270 ALA A N 1
ATOM 2144 C CA . ALA A 1 270 ? 7.477 17.711 -44.456 1.00 69.75 270 ALA A CA 1
ATOM 2145 C C . ALA A 1 270 ? 7.247 19.135 -43.914 1.00 69.75 270 ALA A C 1
ATOM 2147 O O . ALA A 1 270 ? 6.256 19.764 -44.293 1.00 69.75 270 ALA A O 1
ATOM 2148 N N . ARG A 1 271 ? 8.124 19.661 -43.040 1.00 68.19 271 ARG A N 1
ATOM 2149 C CA . ARG A 1 271 ? 8.020 21.045 -42.551 1.00 68.19 271 ARG A CA 1
ATOM 2150 C C . ARG A 1 271 ? 8.261 22.038 -43.700 1.00 68.19 271 ARG A C 1
ATOM 2152 O O . ARG A 1 271 ? 9.321 21.973 -44.320 1.00 68.19 271 ARG A O 1
ATOM 2159 N N . PRO A 1 272 ? 7.318 22.956 -43.987 1.00 64.56 272 PRO A N 1
ATOM 2160 C CA . PRO A 1 272 ? 7.587 24.089 -44.868 1.00 64.56 272 PRO A CA 1
ATOM 2161 C C . PRO A 1 272 ? 8.682 24.974 -44.259 1.00 64.56 272 PRO A C 1
ATOM 2163 O O . PRO A 1 272 ? 8.706 25.135 -43.036 1.00 64.56 272 PRO A O 1
ATOM 2166 N N . GLU A 1 273 ? 9.556 25.518 -45.111 1.00 67.31 273 GLU A N 1
ATOM 2167 C CA . GLU A 1 273 ? 10.570 26.521 -44.736 1.00 67.31 273 GLU A CA 1
ATOM 2168 C C . GLU A 1 273 ? 9.965 27.760 -44.058 1.00 67.31 273 GLU A C 1
ATOM 2170 O O . GLU A 1 273 ? 8.873 28.210 -44.486 1.00 67.31 273 GLU A O 1
#

Foldseek 3Di:
DPPPPPAFDLQRDHQDPVLVVQLQAQQLVQQQQVAPDDPQDPGHGHDQLSNLVSVCVSRVWDAPCDDAQARTWHPPPPPAFIAGEHEAEEEADPPVQQWGKGFNDLALPQLVCLCVVVVDDCLVCQLVSQQSNLVSNVVRLVVCVVRHPLQSYWYWYWYAHPNRFKIKIFIARSCLSVPDPSNQWDKDFADPCSVVSDGQWIWTWDQDPVGIHTAWIFRSNRSRTIMGIGHPVNTPDMDPMDGHDNDHHQDPLNVCCVVPVPVSVVVVVVDDD

Sequence (273 aa):
MLGVNNTRAVRDRELNPTEIERMRLLLSTFRDGSGQRVKNVDGSMPDYLGFERVTAIVLGGTTNESKHIFDVVAPGGPDRLPWGVSCKMASEASAKSNCWFMELSNSAKYLTAAIENRGVDWRTSPEKAGPILVGTVKSWHEAVRREFDVDASKYLLLTHDKAWREFQIISFGMDIVHAVDPAAIDWRVEGKNAEEGDPSSVAGYIDTDSGPLRLWQWYARSGGQLKFYPPKGWEEWSSVRFELEVAPVHDLQAKAEEYWPNLWGELDRARPE

Radius of gyration: 21.84 Å; chains: 1; bounding box: 48×59×71 Å

Organism: NCBI:txid589161

pLDDT: mean 90.85, std 9.58, range [39.78, 98.38]

Secondary structure (DSSP, 8-state):
------PPBTTTBPPPHHHHHHHHHHHHGGGTTTSEE-TTSSSEE--HHHHHHHHHHHHT-B---SSSS-SEEE---TTS--EEEEEEEEEPPPTTT-B--EEEE--HHHHHHHHHTTT--TTT-HHHHHHHHHHHHHHHHHHHTTTS-STT-EEEEEEE-TTS--EEEEEEEGGGGGSS-GGGSEEEEESTBTTTTB--EEEEEEEETTEEEEEEEEETTTTTEEEE-PBTT-SSEEPPPB----PPP--HHHHHHHH-HHHHHHHHHT---